Protein AF-A0A4S4LUA2-F1 (afdb_monomer_lite)

Radius of gyration: 32.24 Å; chains: 1; bounding box: 68×35×105 Å

Secondary structure (DSSP, 8-state):
---B----S-----S------TTS-S-SPPPSS---------TTHHHHHHHHHHTGGGBTTTB--EEEEEEEEETTEEEEEEEE----EE--S-GGGS-HHHHHHHHHHHHHHHHTT-B-S---GGGEEESSS-EEE---TT-B-------S---TTSBPPPHHHH--HHHHHHHHHTT-SBPSEEEETTEEEEGGGGG-HHHHHTTS-TTS-HHHHHHHHHHHHHHHHHHH-HHHHHHHHHHHHHH-S------------------------------------------

Foldseek 3Di:
DDFDADDDDDPDPDDDDDDDDPPDPPDDDDDPPDDDDDFDACPPPPQVVLLCVLCVVCDPPAAWHWPDKGWGDDPNHIGIGTDTDDQAAFQPDFLQPDDPVQLVQNLVSQVSSLCSQKHQVDDDSRQWHQRPNHTHGHDSVVMDRHHAPQQDDQAFAAELDDCVNGRGPRSSVSCVRNVRYQYQWFDAAPDIDGCVQLLDLVSQLVPHDPPDDSVRSSVRSVVRSLVSCCVSPVVCNVVSVVVVVVVPPPPPPPCPDDDDDDDDDDDDDDDDDDDDDDDDDDDDDDDDDDD

Structure (mmCIF, N/CA/C/O backbone):
data_AF-A0A4S4LUA2-F1
#
_entry.id   AF-A0A4S4LUA2-F1
#
loop_
_atom_site.group_PDB
_atom_site.id
_atom_site.type_symbol
_atom_site.label_atom_id
_atom_site.label_alt_id
_atom_site.label_comp_id
_atom_site.label_asym_id
_atom_site.label_entity_id
_atom_site.label_seq_id
_atom_site.pdbx_PDB_ins_code
_atom_site.Cartn_x
_atom_site.Cartn_y
_atom_site.Cartn_z
_atom_site.occupancy
_atom_site.B_iso_or_equiv
_atom_site.auth_seq_id
_atom_site.auth_comp_id
_atom_site.auth_asym_id
_atom_site.auth_atom_id
_atom_site.pdbx_PDB_model_num
ATOM 1 N N . MET A 1 1 ? -15.959 21.238 31.624 1.00 43.25 1 MET A N 1
ATOM 2 C CA . MET A 1 1 ? -17.414 21.391 31.853 1.00 43.25 1 MET A CA 1
ATOM 3 C C . MET A 1 1 ? -17.991 20.011 32.159 1.00 43.25 1 MET A C 1
ATOM 5 O O . MET A 1 1 ? -17.430 19.051 31.644 1.00 43.25 1 MET A O 1
ATOM 9 N N . PRO A 1 2 ? -19.000 19.862 33.034 1.00 42.66 2 PRO A N 1
ATOM 10 C CA . PRO A 1 2 ? -19.543 18.546 33.371 1.00 42.66 2 PRO A CA 1
ATOM 11 C C . PRO A 1 2 ? -20.406 17.997 32.224 1.00 42.66 2 PRO A C 1
ATOM 13 O O . PRO A 1 2 ? -21.330 18.665 31.771 1.00 42.66 2 PRO A O 1
ATOM 16 N N . LEU A 1 3 ? -20.107 16.779 31.766 1.00 39.41 3 LEU A N 1
ATOM 17 C CA . LEU A 1 3 ? -20.956 16.022 30.846 1.00 39.41 3 LEU A CA 1
ATOM 18 C C . LEU A 1 3 ? -22.224 15.580 31.584 1.00 39.41 3 LEU A C 1
ATOM 20 O O . LEU A 1 3 ? -22.145 14.911 32.616 1.00 39.41 3 LEU A O 1
ATOM 24 N N . THR A 1 4 ? -23.394 15.928 31.052 1.00 43.06 4 THR A N 1
ATOM 25 C CA . THR A 1 4 ? -24.674 15.448 31.588 1.00 43.06 4 THR A CA 1
ATOM 26 C C . THR A 1 4 ? -25.024 14.145 30.872 1.00 43.06 4 THR A C 1
ATOM 28 O O . THR A 1 4 ? -25.557 14.157 29.766 1.00 43.06 4 THR A O 1
ATOM 31 N N . VAL A 1 5 ? -24.667 13.004 31.467 1.00 43.06 5 VAL A N 1
ATOM 32 C CA . VAL A 1 5 ? -24.971 11.678 30.904 1.00 43.06 5 VAL A CA 1
ATOM 33 C C . VAL A 1 5 ? -26.420 11.321 31.245 1.00 43.06 5 VAL A C 1
ATOM 35 O O . VAL A 1 5 ? -26.737 11.009 32.392 1.00 43.06 5 VAL A O 1
ATOM 38 N N . SER A 1 6 ? -27.318 11.389 30.261 1.00 40.19 6 SER A N 1
ATOM 39 C CA . SER A 1 6 ? -28.690 10.890 30.406 1.00 40.19 6 SER A CA 1
ATOM 40 C C . SER A 1 6 ? -28.674 9.364 30.312 1.00 40.19 6 SER A C 1
ATOM 42 O O . SER A 1 6 ? -28.281 8.792 29.297 1.00 40.19 6 SER A O 1
ATOM 44 N N . SER A 1 7 ? -29.046 8.693 31.400 1.00 32.94 7 SER A N 1
ATOM 45 C CA . SER A 1 7 ? -28.948 7.243 31.558 1.00 32.94 7 SER A CA 1
ATOM 46 C C . SER A 1 7 ? -29.942 6.493 30.662 1.00 32.94 7 SER A C 1
ATOM 48 O O . SER A 1 7 ? -31.106 6.311 31.023 1.00 32.94 7 SER A O 1
ATOM 50 N N . LEU A 1 8 ? -29.472 5.980 29.527 1.00 34.47 8 LEU A N 1
ATOM 51 C CA . LEU A 1 8 ? -29.976 4.717 28.988 1.00 34.47 8 LEU A CA 1
ATOM 52 C C . LEU A 1 8 ? -29.211 3.592 29.697 1.00 34.47 8 LEU A C 1
ATOM 54 O O . LEU A 1 8 ? -27.993 3.670 29.826 1.00 34.47 8 LEU A O 1
ATOM 58 N N . LEU A 1 9 ? -29.932 2.594 30.219 1.00 31.08 9 LEU A N 1
ATOM 59 C CA . LEU A 1 9 ? -29.389 1.458 30.976 1.00 31.08 9 LEU A CA 1
ATOM 60 C C . LEU A 1 9 ? -28.285 0.736 30.185 1.00 31.08 9 LEU A C 1
ATOM 62 O O . LEU A 1 9 ? -28.575 -0.112 29.346 1.00 31.08 9 LEU A O 1
ATOM 66 N N . TYR A 1 10 ? -27.032 1.044 30.499 1.00 40.47 10 TYR A N 1
ATOM 67 C CA . TYR A 1 10 ? -25.866 0.248 30.140 1.00 40.47 10 TYR A CA 1
ATOM 68 C C . TYR A 1 10 ? -25.045 0.015 31.409 1.00 40.47 10 TYR A C 1
ATOM 70 O O . TYR A 1 10 ? -24.966 0.892 32.273 1.00 40.47 10 TYR A O 1
ATOM 78 N N . GLU A 1 11 ? -24.475 -1.185 31.542 1.00 31.45 11 GLU A N 1
ATOM 79 C CA . GLU A 1 11 ? -23.483 -1.481 32.576 1.00 31.45 11 GLU A CA 1
ATOM 80 C C . GLU A 1 11 ? -22.306 -0.523 32.395 1.00 31.45 11 GLU A C 1
ATOM 82 O O . GLU A 1 11 ? -21.537 -0.623 31.441 1.00 31.45 11 GLU A O 1
ATOM 87 N N . ILE A 1 12 ? -22.191 0.440 33.307 1.00 37.94 12 ILE A N 1
ATOM 88 C CA . ILE A 1 12 ? -21.009 1.285 33.426 1.00 37.94 12 ILE A CA 1
ATOM 89 C C . ILE A 1 12 ? -19.867 0.349 33.812 1.00 37.94 12 ILE A C 1
ATOM 91 O O . ILE A 1 12 ? -19.809 -0.113 34.951 1.00 37.94 12 ILE A O 1
ATOM 95 N N . VAL A 1 13 ? -18.973 0.053 32.871 1.00 35.91 13 VAL A N 1
ATOM 96 C CA . VAL A 1 13 ? -17.707 -0.609 33.187 1.00 35.91 13 VAL A CA 1
ATOM 97 C C . VAL A 1 13 ? -16.879 0.406 33.985 1.00 35.91 13 VAL A C 1
ATOM 99 O O . VAL A 1 13 ? -16.579 1.479 33.460 1.00 35.91 13 VAL A O 1
ATOM 102 N N . PRO A 1 14 ? -16.555 0.155 35.265 1.00 28.61 14 PRO A N 1
ATOM 103 C CA . PRO A 1 14 ? -15.847 1.133 36.077 1.00 28.61 14 PRO A CA 1
ATOM 104 C C . PRO A 1 14 ? -14.386 1.247 35.618 1.00 28.61 14 PRO A C 1
ATOM 106 O O . PRO A 1 14 ? -13.609 0.304 35.743 1.00 28.61 14 PRO A O 1
ATOM 109 N N . GLY A 1 15 ? -14.018 2.425 35.117 1.00 34.56 15 GLY A N 1
ATOM 110 C CA . GLY A 1 15 ? -12.659 2.826 34.755 1.00 34.56 15 GLY A CA 1
ATOM 111 C C . GLY A 1 15 ? -12.607 4.336 34.470 1.00 34.56 15 GLY A C 1
ATOM 112 O O . GLY A 1 15 ? -13.648 4.929 34.187 1.00 34.56 15 GLY A O 1
ATOM 113 N N . PRO A 1 16 ? -11.450 5.006 34.609 1.00 31.05 16 PRO A N 1
ATOM 114 C CA . PRO A 1 16 ? -11.311 6.404 34.209 1.00 31.05 16 PRO A CA 1
ATOM 115 C C . PRO A 1 16 ? -11.380 6.520 32.677 1.00 31.05 16 PRO A C 1
ATOM 117 O O . PRO A 1 16 ? -10.625 5.852 31.976 1.00 31.05 16 PRO A O 1
ATOM 120 N N . PHE A 1 17 ? -12.272 7.371 32.163 1.00 36.41 17 PHE A N 1
ATOM 121 C CA . PHE A 1 17 ? -12.396 7.676 30.732 1.00 36.41 17 PHE A CA 1
ATOM 122 C C . PHE A 1 17 ? -12.035 9.150 30.487 1.00 36.41 17 PHE A C 1
ATOM 124 O O . PHE A 1 17 ? -12.458 10.023 31.249 1.00 36.41 17 PHE A O 1
ATOM 131 N N . VAL A 1 18 ? -11.259 9.428 29.437 1.00 33.12 18 VAL A N 1
ATOM 132 C CA . VAL A 1 18 ? -10.828 10.774 29.014 1.00 33.12 18 VAL A CA 1
ATOM 133 C C . VAL A 1 18 ? -11.206 10.958 27.541 1.00 33.12 18 VAL A C 1
ATOM 135 O O . VAL A 1 18 ? -11.109 10.013 26.768 1.00 33.12 18 VAL A O 1
ATOM 138 N N . PHE A 1 19 ? -11.663 12.154 27.161 1.00 35.09 19 PHE A N 1
ATOM 139 C CA . PHE A 1 19 ? -12.179 12.479 25.822 1.00 35.09 19 PHE A CA 1
ATOM 140 C C . PHE A 1 19 ? -11.207 13.415 25.082 1.00 35.09 19 PHE A C 1
ATOM 142 O O . PHE A 1 19 ? -10.669 14.333 25.708 1.00 35.09 19 PHE A O 1
ATOM 149 N N . ARG A 1 20 ? -11.016 13.231 23.768 1.00 40.69 20 ARG A N 1
ATOM 150 C CA . ARG A 1 20 ? -10.230 14.130 22.899 1.00 40.69 20 ARG A CA 1
ATOM 151 C C . ARG A 1 20 ? -10.986 14.480 21.618 1.00 40.69 20 ARG A C 1
ATOM 153 O O . ARG A 1 20 ? -11.792 13.690 21.168 1.00 40.69 20 ARG A O 1
ATOM 160 N N . ASN A 1 21 ? -10.718 15.668 21.083 1.00 35.72 21 ASN A N 1
ATOM 161 C CA . ASN A 1 21 ? -11.349 16.252 19.897 1.00 35.72 21 ASN A CA 1
ATOM 162 C C . ASN A 1 21 ? -10.285 16.383 18.788 1.00 35.72 21 ASN A C 1
ATOM 164 O O . ASN A 1 21 ? -9.193 16.880 19.082 1.00 35.72 21 ASN A O 1
ATOM 168 N N . ASP A 1 22 ? -10.589 15.957 17.561 1.00 40.75 22 ASP A N 1
ATOM 169 C CA . ASP A 1 22 ? -9.607 15.682 16.490 1.00 40.75 22 ASP A CA 1
ATOM 170 C C . ASP A 1 22 ? -9.148 16.904 15.663 1.00 40.75 22 ASP A C 1
ATOM 172 O O . ASP A 1 22 ? -8.339 16.779 14.749 1.00 40.75 22 ASP A O 1
ATOM 176 N N . ASP A 1 23 ? -9.536 18.130 16.027 1.00 42.81 23 ASP A N 1
ATOM 177 C CA . ASP A 1 23 ? -9.104 19.345 15.305 1.00 42.81 23 ASP A CA 1
ATOM 178 C C . ASP A 1 23 ? -7.600 19.692 15.472 1.00 42.81 23 ASP A C 1
ATOM 180 O O . ASP A 1 23 ? -7.109 20.700 14.949 1.00 42.81 23 ASP A O 1
ATOM 184 N N . ALA A 1 24 ? -6.831 18.893 16.217 1.00 43.09 24 ALA A N 1
ATOM 185 C CA . ALA A 1 24 ? -5.420 19.147 16.488 1.00 43.09 24 ALA A CA 1
ATOM 186 C C . ALA A 1 24 ? -4.504 18.436 15.478 1.00 43.09 24 ALA A C 1
ATOM 188 O O . ALA A 1 24 ? -3.996 17.344 15.714 1.00 43.09 24 ALA A O 1
ATOM 189 N N . ILE A 1 25 ? -4.250 19.140 14.374 1.00 43.09 25 ILE A N 1
ATOM 190 C CA . ILE A 1 25 ? -3.203 18.897 13.371 1.00 43.09 25 ILE A CA 1
ATOM 191 C C . ILE A 1 25 ? -1.930 18.288 13.995 1.00 43.09 25 ILE A C 1
ATOM 193 O O . ILE A 1 25 ? -1.374 18.827 14.956 1.00 43.09 25 ILE A O 1
ATOM 197 N N . CYS A 1 26 ? -1.452 17.212 13.362 1.00 48.12 26 CYS A N 1
ATOM 198 C CA . CYS A 1 26 ? -0.349 16.294 13.679 1.00 48.12 26 CYS A CA 1
ATOM 199 C C . CYS A 1 26 ? 1.063 16.902 13.895 1.00 48.12 26 CYS A C 1
ATOM 201 O O . CYS A 1 26 ? 2.052 16.332 13.442 1.00 48.12 26 CYS A O 1
ATOM 203 N N . ALA A 1 27 ? 1.212 18.057 14.550 1.00 45.91 27 ALA A N 1
ATOM 204 C CA . ALA A 1 27 ? 2.492 18.771 14.637 1.00 45.91 27 ALA A CA 1
ATOM 205 C C . ALA A 1 27 ? 3.118 18.856 16.040 1.00 45.91 27 ALA A C 1
ATOM 207 O O . ALA A 1 27 ? 4.269 19.274 16.145 1.00 45.91 27 ALA A O 1
ATOM 208 N N . ASN A 1 28 ? 2.426 18.469 17.115 1.00 42.38 28 ASN A N 1
ATOM 209 C CA . ASN A 1 28 ? 2.973 18.587 18.471 1.00 42.38 28 ASN A CA 1
ATOM 210 C C . ASN A 1 28 ? 2.906 17.244 19.205 1.00 42.38 28 ASN A C 1
ATOM 212 O O . ASN A 1 28 ? 1.824 16.756 19.518 1.00 42.38 28 ASN A O 1
ATOM 216 N N . GLY A 1 29 ? 4.079 16.652 19.452 1.00 45.44 29 GLY A N 1
ATOM 217 C CA . GLY A 1 29 ? 4.220 15.356 20.120 1.00 45.44 29 GLY A CA 1
ATOM 218 C C . GLY A 1 29 ? 3.633 15.343 21.544 1.00 45.44 29 GLY A C 1
ATOM 219 O O . GLY A 1 29 ? 3.717 16.367 22.230 1.00 45.44 29 GLY A O 1
ATOM 220 N N . PRO A 1 30 ? 3.057 14.213 22.007 1.00 43.28 30 PRO A N 1
ATOM 221 C CA . PRO A 1 30 ? 2.327 14.177 23.268 1.00 43.28 30 PRO A CA 1
ATOM 222 C C . PRO A 1 30 ? 3.136 13.664 24.473 1.00 43.28 30 PRO A C 1
ATOM 224 O O . PRO A 1 30 ? 4.077 12.873 24.356 1.00 43.28 30 PRO A O 1
ATOM 227 N N . ASP A 1 31 ? 2.684 14.137 25.637 1.00 39.66 31 ASP A N 1
ATOM 228 C CA . ASP A 1 31 ? 2.894 13.632 27.003 1.00 39.66 31 ASP A CA 1
ATOM 229 C C . ASP A 1 31 ? 2.390 12.166 27.111 1.00 39.66 31 ASP A C 1
ATOM 231 O O . ASP A 1 31 ? 1.392 11.837 26.468 1.00 39.66 31 ASP A O 1
ATOM 235 N N . PRO A 1 32 ? 3.026 11.256 27.877 1.00 42.00 32 PRO A N 1
ATOM 236 C CA . PRO A 1 32 ? 2.793 9.811 27.783 1.00 42.00 32 PRO A CA 1
ATOM 237 C C . PRO A 1 32 ? 1.555 9.274 28.530 1.00 42.00 32 PRO A C 1
ATOM 239 O O . PRO A 1 32 ? 1.420 8.056 28.660 1.00 42.00 32 PRO A O 1
ATOM 242 N N . ASP A 1 33 ? 0.634 10.124 28.984 1.00 36.25 33 ASP A N 1
ATOM 243 C CA . ASP A 1 33 ? -0.531 9.683 29.756 1.00 36.25 33 ASP A CA 1
ATOM 244 C C . ASP A 1 33 ? -1.819 9.666 28.910 1.00 36.25 33 ASP A C 1
ATOM 246 O O . ASP A 1 33 ? -2.463 10.690 28.705 1.00 36.25 33 ASP A O 1
ATOM 250 N N . PHE A 1 34 ? -2.187 8.449 28.481 1.00 44.69 34 PHE A N 1
ATOM 251 C CA . PHE A 1 34 ? -3.509 7.979 28.026 1.00 44.69 34 PHE A CA 1
ATOM 252 C C . PHE A 1 34 ? -4.244 8.817 26.959 1.00 44.69 34 PHE A C 1
ATOM 254 O O . PHE A 1 34 ? -4.883 9.829 27.243 1.00 44.69 34 PHE A O 1
ATOM 261 N N . GLU A 1 35 ? -4.272 8.296 25.730 1.00 42.75 35 GLU A N 1
ATOM 262 C CA . GLU A 1 35 ? -4.953 8.903 24.584 1.00 42.75 35 GLU A CA 1
ATOM 263 C C . GLU A 1 35 ? -6.126 8.024 24.121 1.00 42.75 35 GLU A C 1
ATOM 265 O O . GLU A 1 35 ? -5.972 6.822 23.907 1.00 42.75 35 GLU A O 1
ATOM 270 N N . VAL A 1 36 ? -7.308 8.629 23.982 1.00 45.62 36 VAL A N 1
ATOM 271 C CA . VAL A 1 36 ? -8.439 8.061 23.236 1.00 45.62 36 VAL A CA 1
ATOM 272 C C . VAL A 1 36 ? -8.424 8.715 21.863 1.00 45.62 36 VAL A C 1
ATOM 274 O O . VAL A 1 36 ? -8.433 9.941 21.768 1.00 45.62 36 VAL A O 1
ATOM 277 N N . SER A 1 37 ? -8.354 7.888 20.831 1.00 39.31 37 SER A N 1
ATOM 278 C CA . SER A 1 37 ? -8.468 8.264 19.427 1.00 39.31 37 SER A CA 1
ATOM 279 C C . SER A 1 37 ? -9.936 8.203 19.000 1.00 39.31 37 SER A C 1
ATOM 281 O O . SER A 1 37 ? -10.587 7.197 19.295 1.00 39.31 37 SER A O 1
ATOM 283 N N . ASP A 1 38 ? -10.384 9.226 18.269 1.00 43.22 38 ASP A N 1
ATOM 284 C CA . ASP A 1 38 ? -11.580 9.243 17.415 1.00 43.22 38 ASP A CA 1
ATOM 285 C C . ASP A 1 38 ? -12.918 9.615 18.100 1.00 43.22 38 ASP A C 1
ATOM 287 O O . ASP A 1 38 ? -13.513 8.854 18.877 1.00 43.22 38 ASP A O 1
ATOM 291 N N . LEU A 1 39 ? -13.400 10.833 17.815 1.00 43.62 39 LEU A N 1
ATOM 292 C CA . LEU A 1 39 ? -14.675 11.382 18.290 1.00 43.62 39 LEU A CA 1
ATOM 293 C C . LEU A 1 39 ? -15.622 11.633 17.105 1.00 43.62 39 LEU A C 1
ATOM 295 O O . LEU A 1 39 ? -16.003 12.760 16.800 1.00 43.62 39 LEU A O 1
ATOM 299 N N . THR A 1 40 ? -16.041 10.558 16.438 1.00 50.72 40 THR A N 1
ATOM 300 C CA . THR A 1 40 ? -16.947 10.645 15.288 1.00 50.72 40 THR A CA 1
ATOM 301 C C . THR A 1 40 ? -18.369 11.064 15.702 1.00 50.72 40 THR A C 1
ATOM 303 O O . THR A 1 40 ? -19.071 10.361 16.443 1.00 50.72 40 THR A O 1
ATOM 306 N N . LEU A 1 41 ? -18.867 12.186 15.164 1.00 48.66 41 LEU A N 1
ATOM 307 C CA . LEU A 1 41 ? -20.281 12.577 15.246 1.00 48.66 41 LEU A CA 1
ATOM 308 C C . LEU A 1 41 ? -21.142 11.543 14.498 1.00 48.66 41 LEU A C 1
ATOM 310 O O . LEU A 1 41 ? -21.366 11.643 13.293 1.00 48.66 41 LEU A O 1
ATOM 314 N N . LEU A 1 42 ? -21.645 10.541 15.227 1.00 51.00 42 LEU A N 1
ATOM 315 C CA . LEU A 1 42 ? -22.484 9.442 14.729 1.00 51.00 42 LEU A CA 1
ATOM 316 C C . LEU A 1 42 ? -23.859 9.922 14.214 1.00 51.00 42 LEU A C 1
ATOM 318 O O . LEU A 1 42 ? -24.908 9.554 14.742 1.00 51.00 42 LEU A O 1
ATOM 322 N N . HIS A 1 43 ? -23.892 10.661 13.105 1.00 49.34 43 HIS A N 1
ATOM 323 C CA . HIS A 1 43 ? -25.116 10.906 12.336 1.00 49.34 43 HIS A CA 1
ATOM 324 C C . HIS A 1 43 ? -25.637 9.629 11.632 1.00 49.34 43 HIS A C 1
ATOM 326 O O . HIS A 1 43 ? -26.703 9.651 11.021 1.00 49.34 43 HIS A O 1
ATOM 332 N N . GLN A 1 44 ? -24.934 8.489 11.735 1.00 53.81 44 GLN A N 1
ATOM 333 C CA . GLN A 1 44 ? -25.285 7.222 11.074 1.00 53.81 44 GLN A CA 1
ATOM 334 C C . GLN A 1 44 ? -25.093 5.988 11.979 1.00 53.81 44 GLN A C 1
ATOM 336 O O . GLN A 1 44 ? -24.460 5.006 11.593 1.00 53.81 44 GLN A O 1
ATOM 341 N N . GLY A 1 45 ? -25.670 5.989 13.187 1.00 63.19 45 GLY A N 1
ATOM 342 C CA . GLY A 1 45 ? -25.533 4.876 14.146 1.00 63.19 45 GLY A CA 1
ATOM 343 C C . GLY A 1 45 ? -25.936 3.476 13.635 1.00 63.19 45 GLY A C 1
ATOM 344 O O . GLY A 1 45 ? -25.572 2.473 14.249 1.00 63.19 45 GLY A O 1
ATOM 345 N N . THR A 1 46 ? -26.666 3.368 12.520 1.00 73.25 46 THR A N 1
ATOM 346 C CA . THR A 1 46 ? -26.971 2.090 11.851 1.00 73.25 46 THR A CA 1
ATOM 347 C C . THR A 1 46 ? -25.813 1.563 11.002 1.00 73.25 46 THR A C 1
ATOM 349 O O . THR A 1 46 ? -25.552 0.362 11.044 1.00 73.25 46 THR A O 1
ATOM 352 N N . ARG A 1 47 ? -25.095 2.437 10.280 1.00 79.19 47 ARG A N 1
ATOM 353 C CA . ARG A 1 47 ? -23.959 2.060 9.420 1.00 79.19 47 ARG A CA 1
ATOM 354 C C . ARG A 1 47 ? -22.817 1.498 10.257 1.00 79.19 47 ARG A C 1
ATOM 356 O O . ARG A 1 47 ? -22.354 0.392 9.998 1.00 79.19 47 ARG A O 1
ATOM 363 N N . TRP A 1 48 ? -22.455 2.203 11.330 1.00 82.12 48 TRP A N 1
ATOM 364 C CA . TRP A 1 48 ? -21.388 1.771 12.234 1.00 82.12 48 TRP A CA 1
ATOM 365 C C . TRP A 1 48 ? -21.647 0.385 12.835 1.00 82.12 48 TRP A C 1
ATOM 367 O O . TRP A 1 48 ? -20.789 -0.493 12.794 1.00 82.12 48 TRP A O 1
ATOM 377 N N . LYS A 1 49 ? -22.869 0.140 13.327 1.00 84.88 49 LYS A N 1
ATOM 378 C CA . LYS A 1 49 ? -23.253 -1.168 13.886 1.00 84.88 49 LYS A CA 1
ATOM 379 C C . LYS A 1 49 ? -23.083 -2.309 12.887 1.00 84.88 49 LYS A C 1
ATOM 381 O O . LYS A 1 49 ? -22.703 -3.408 13.288 1.00 84.88 49 LYS A O 1
ATOM 386 N N . SER A 1 50 ? -23.372 -2.055 11.614 1.00 89.12 50 SER A N 1
ATOM 387 C CA . SER A 1 50 ? -23.221 -3.049 10.555 1.00 89.12 50 SER A CA 1
ATOM 388 C C . SER A 1 50 ? -21.745 -3.362 10.282 1.00 89.12 50 SER A C 1
ATOM 390 O O . SER A 1 50 ? -21.348 -4.529 10.317 1.00 89.12 50 SER A O 1
ATOM 392 N N . ILE A 1 51 ? -20.911 -2.327 10.134 1.00 91.31 51 ILE A N 1
ATOM 393 C CA . ILE A 1 51 ? -19.461 -2.456 9.911 1.00 91.31 51 ILE A CA 1
ATOM 394 C C . ILE A 1 51 ? -18.790 -3.185 11.081 1.00 91.31 51 ILE A C 1
ATOM 396 O O . ILE A 1 51 ? -18.139 -4.209 10.880 1.00 91.31 51 ILE A O 1
ATOM 400 N N . VAL A 1 52 ? -19.027 -2.744 12.321 1.00 90.12 52 VAL A N 1
ATOM 401 C CA . VAL A 1 52 ? -18.492 -3.404 13.527 1.00 90.12 52 VAL A CA 1
ATOM 402 C C . VAL A 1 52 ? -18.936 -4.859 13.618 1.00 90.12 52 VAL A C 1
ATOM 404 O O . VAL A 1 52 ? -18.159 -5.722 14.028 1.00 90.12 52 VAL A O 1
ATOM 407 N N . GLY A 1 53 ? -20.183 -5.146 13.236 1.00 93.62 53 GLY A N 1
ATOM 408 C CA . GLY A 1 53 ? -20.707 -6.505 13.188 1.00 93.62 53 GLY A CA 1
ATOM 409 C C . GLY A 1 53 ? -19.906 -7.401 12.242 1.00 93.62 53 GLY A C 1
ATOM 410 O O . GLY A 1 53 ? -19.510 -8.499 12.639 1.00 93.62 53 GLY A O 1
ATOM 411 N N . LYS A 1 54 ? -19.621 -6.919 11.027 1.00 96.75 54 LYS A N 1
ATOM 412 C CA . LYS A 1 54 ? -18.820 -7.633 10.018 1.00 96.75 54 LYS A CA 1
ATOM 413 C C . LYS A 1 54 ? -17.370 -7.833 10.463 1.00 96.75 54 LYS A C 1
ATOM 415 O O . LYS A 1 54 ? -16.828 -8.929 10.325 1.00 96.75 54 LYS A O 1
ATOM 420 N N . LEU A 1 55 ? -16.776 -6.814 11.079 1.00 96.94 55 LEU A N 1
ATOM 421 C CA . LEU A 1 55 ? -15.371 -6.815 11.496 1.00 96.94 55 LEU A CA 1
ATOM 422 C C . LEU A 1 55 ? -15.130 -7.383 12.903 1.00 96.94 55 LEU A C 1
ATOM 424 O O . LEU A 1 55 ? -14.006 -7.367 13.400 1.00 96.94 55 LEU A O 1
ATOM 428 N N . LYS A 1 56 ? -16.158 -7.927 13.568 1.00 96.62 56 LYS A N 1
ATOM 429 C CA . LYS A 1 56 ? -16.066 -8.417 14.954 1.00 96.62 56 LYS A CA 1
ATOM 430 C C . LYS A 1 56 ? -14.916 -9.404 15.186 1.00 96.62 56 LYS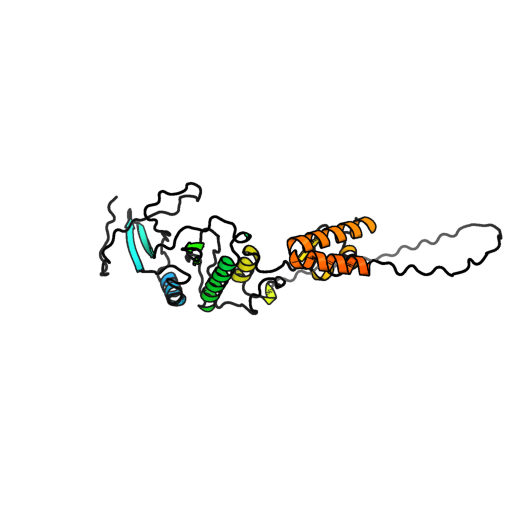 A C 1
ATOM 432 O O . LYS A 1 56 ? -14.322 -9.404 16.258 1.00 96.62 56 LYS A O 1
ATOM 437 N N . HIS A 1 57 ? -14.613 -10.248 14.204 1.00 97.75 57 HIS A N 1
ATOM 438 C CA . HIS A 1 57 ? -13.557 -11.257 14.306 1.00 97.75 57 HIS A CA 1
ATOM 439 C C . HIS A 1 57 ? -12.133 -10.688 14.169 1.00 97.75 57 HIS A C 1
ATOM 441 O O . HIS A 1 57 ? -11.183 -11.404 14.465 1.00 97.75 57 HIS A O 1
ATOM 447 N N . LEU A 1 58 ? -11.985 -9.425 13.752 1.00 97.94 58 LEU A N 1
ATOM 448 C CA . LEU A 1 58 ? -10.697 -8.729 13.643 1.00 97.94 58 LEU A CA 1
ATOM 449 C C . LEU A 1 58 ? -10.364 -7.889 14.883 1.00 97.94 58 LEU A C 1
ATOM 451 O O . LEU A 1 58 ? -9.229 -7.427 15.026 1.00 97.94 58 LEU A O 1
ATOM 455 N N . GLN A 1 59 ? -11.333 -7.695 15.783 1.00 97.19 59 GLN A N 1
ATOM 456 C CA . GLN A 1 59 ? -11.154 -6.911 17.001 1.00 97.19 59 GLN A CA 1
ATOM 457 C C . GLN A 1 59 ? -10.095 -7.519 17.924 1.00 97.19 59 GLN A C 1
ATOM 459 O O . GLN A 1 59 ? -10.193 -8.677 18.326 1.00 97.19 59 GLN A O 1
ATOM 464 N N . GLY A 1 60 ? -9.109 -6.704 18.296 1.00 94.88 60 GLY A N 1
ATOM 465 C CA . GLY A 1 60 ? -7.949 -7.104 19.093 1.00 94.88 60 GLY A CA 1
ATOM 466 C C . GLY A 1 60 ? -6.871 -7.860 18.308 1.00 94.88 60 GLY A C 1
ATOM 467 O O . GLY A 1 60 ? -5.905 -8.312 18.916 1.00 94.88 60 GLY A O 1
ATOM 468 N N . VAL A 1 61 ? -7.032 -8.011 16.988 1.00 96.50 61 VAL A N 1
ATOM 469 C CA . VAL A 1 61 ? -6.052 -8.661 16.103 1.00 96.50 61 VAL A CA 1
ATOM 470 C C . VAL A 1 61 ? -5.475 -7.652 15.118 1.00 96.50 61 VAL A C 1
ATOM 472 O O . VAL A 1 61 ? -4.273 -7.428 15.127 1.00 96.50 61 VAL A O 1
ATOM 475 N N . GLY A 1 62 ? -6.334 -7.041 14.299 1.00 96.81 62 GLY A N 1
ATOM 476 C CA . GLY A 1 62 ? -5.940 -6.054 13.285 1.00 96.81 62 GLY A CA 1
ATOM 477 C C . GLY A 1 62 ? -6.704 -4.736 13.366 1.00 96.81 62 GLY A C 1
ATOM 478 O O . GLY A 1 62 ? -6.353 -3.787 12.677 1.00 96.81 62 GLY A O 1
ATOM 479 N N . ILE A 1 63 ? -7.733 -4.669 14.214 1.00 97.50 63 ILE A N 1
ATOM 480 C CA . ILE A 1 63 ? -8.471 -3.445 14.549 1.00 97.50 63 ILE A CA 1
ATOM 481 C C . ILE A 1 63 ? -8.676 -3.387 16.073 1.00 97.50 63 ILE A C 1
ATOM 483 O O . ILE A 1 63 ? -8.652 -4.441 16.724 1.00 97.50 63 ILE A O 1
ATOM 487 N N . PRO A 1 64 ? -8.925 -2.215 16.679 1.00 96.50 64 PRO A N 1
ATOM 488 C CA . PRO A 1 64 ? -9.165 -2.120 18.115 1.00 96.50 64 PRO A CA 1
ATOM 489 C C . PRO A 1 64 ? -10.405 -2.897 18.567 1.00 96.50 64 PRO A C 1
ATOM 491 O O . PRO A 1 64 ? -11.401 -3.017 17.850 1.00 96.50 64 PRO A O 1
ATOM 494 N N . THR A 1 65 ? -10.383 -3.404 19.801 1.00 95.50 65 THR A N 1
ATOM 495 C CA . THR A 1 65 ? -11.606 -3.909 20.442 1.00 95.50 65 THR A CA 1
ATOM 496 C C . THR A 1 65 ? -12.551 -2.751 20.731 1.00 95.50 65 THR A C 1
ATOM 498 O O . THR A 1 65 ? -12.156 -1.781 21.372 1.00 95.50 65 THR A O 1
ATOM 501 N N . CYS A 1 66 ? -13.800 -2.873 20.287 1.00 92.88 66 CYS A N 1
ATOM 502 C CA . CYS A 1 66 ? -14.859 -1.918 20.576 1.00 92.88 66 CYS A CA 1
ATOM 503 C C . CYS A 1 66 ? -15.594 -2.337 21.850 1.00 92.88 66 CYS A C 1
ATOM 505 O O . CYS A 1 66 ? -16.237 -3.388 21.895 1.00 92.88 66 CYS A O 1
ATOM 507 N N . HIS A 1 67 ? -15.507 -1.502 22.883 1.00 90.38 67 HIS A N 1
ATOM 508 C CA . HIS A 1 67 ? -16.152 -1.726 24.182 1.00 90.38 67 HIS A CA 1
ATOM 509 C C . HIS A 1 67 ? -17.587 -1.198 24.224 1.00 90.38 67 HIS A C 1
ATOM 511 O O . HIS A 1 67 ? -18.355 -1.546 25.118 1.00 90.38 67 HIS A O 1
ATOM 517 N N . GLY A 1 68 ? -17.968 -0.377 23.247 1.00 87.31 68 GLY A N 1
ATOM 518 C CA . GLY A 1 68 ? -19.301 0.193 23.125 1.00 87.31 68 GLY A CA 1
ATOM 519 C C . GLY A 1 68 ? -19.257 1.627 22.622 1.00 87.31 68 GLY A C 1
ATOM 520 O O . GLY A 1 68 ? -18.223 2.124 22.184 1.00 87.31 68 GLY A O 1
ATOM 521 N N . TYR A 1 69 ? -20.404 2.293 22.689 1.00 84.81 69 TYR A N 1
ATOM 522 C CA . TYR A 1 69 ? -20.526 3.708 22.377 1.00 84.81 69 TYR A CA 1
ATOM 523 C C . TYR A 1 69 ? -21.365 4.402 23.450 1.00 84.81 69 TYR A C 1
ATOM 525 O O . TYR A 1 69 ? -22.313 3.827 23.990 1.00 84.81 69 TYR A O 1
ATOM 533 N N . LEU A 1 70 ? -21.011 5.643 23.755 1.00 85.69 70 LEU A N 1
ATOM 534 C CA . LEU A 1 70 ? -21.731 6.527 24.656 1.00 85.69 70 LEU A CA 1
ATOM 535 C C . LEU A 1 70 ? -22.468 7.568 23.816 1.00 85.69 70 LEU A C 1
ATOM 537 O O . LEU A 1 70 ? -21.937 8.065 22.829 1.00 85.69 70 LEU A O 1
ATOM 541 N N . LEU A 1 71 ? -23.696 7.893 24.206 1.00 84.38 71 LEU A N 1
ATOM 542 C CA . LEU A 1 71 ? -24.452 9.003 23.632 1.00 84.38 71 LEU A CA 1
ATOM 543 C C . LEU A 1 71 ? -24.710 10.018 24.738 1.00 84.38 71 LEU A C 1
ATOM 545 O O . LEU A 1 71 ? -25.124 9.652 25.839 1.00 84.38 71 LEU A O 1
ATOM 549 N N . GLY A 1 72 ? -24.478 11.287 24.442 1.00 85.81 72 GLY A N 1
ATOM 550 C CA . GLY A 1 72 ? -24.709 12.388 25.362 1.00 85.81 72 GLY A CA 1
ATOM 551 C C . GLY A 1 72 ? -25.105 13.652 24.620 1.00 85.81 72 GLY A C 1
ATOM 552 O O . GLY A 1 72 ? -25.250 13.659 23.399 1.00 85.81 72 GLY A O 1
ATOM 553 N N . THR A 1 73 ? -25.288 14.726 25.377 1.00 86.94 73 THR A N 1
ATOM 554 C CA . THR A 1 73 ? -25.503 16.062 24.821 1.00 86.94 73 THR A CA 1
ATOM 555 C C . THR A 1 73 ? -24.483 17.030 25.400 1.00 86.94 73 THR A C 1
ATOM 557 O O . THR A 1 73 ? -24.305 17.062 26.621 1.00 86.94 73 THR A O 1
ATOM 560 N N . VAL A 1 74 ? -23.847 17.823 24.543 1.00 85.50 74 VAL A N 1
ATOM 561 C CA . VAL A 1 74 ? -22.933 18.913 24.910 1.00 85.50 74 VAL A CA 1
ATOM 562 C C . VAL A 1 74 ? -23.487 20.178 24.275 1.00 85.50 74 VAL A C 1
ATOM 564 O O . VAL A 1 74 ? -23.716 20.190 23.076 1.00 85.50 74 VAL A O 1
ATOM 567 N N . ASP A 1 75 ? -23.775 21.201 25.083 1.00 91.25 75 ASP A N 1
ATOM 568 C CA . ASP A 1 75 ? -24.344 22.473 24.610 1.00 91.25 75 ASP A CA 1
ATOM 569 C C . ASP A 1 75 ? -25.576 22.301 23.693 1.00 91.25 75 ASP A C 1
ATOM 571 O O . ASP A 1 75 ? -25.709 22.954 22.667 1.00 91.25 75 ASP A O 1
ATOM 575 N N . GLU A 1 76 ? -26.488 21.401 24.090 1.00 89.88 76 GLU A N 1
ATOM 576 C CA . GLU A 1 76 ? -27.716 21.022 23.356 1.00 89.88 76 GLU A CA 1
ATOM 577 C C . GLU A 1 76 ? -27.497 20.218 22.058 1.00 89.88 76 GLU A C 1
ATOM 579 O O . GLU A 1 76 ? -28.467 19.742 21.465 1.00 89.88 76 GLU A O 1
ATOM 584 N N . GLU A 1 77 ? -26.252 19.960 21.661 1.00 83.00 77 GLU A N 1
ATOM 585 C CA . GLU A 1 77 ? -25.916 19.114 20.516 1.00 83.00 77 GLU A CA 1
ATOM 586 C C . GLU A 1 77 ? -25.708 17.656 20.942 1.00 83.00 77 GLU A C 1
ATOM 588 O O . GLU A 1 77 ? -25.108 17.367 21.978 1.00 83.00 77 GLU A O 1
ATOM 593 N N . MET A 1 78 ? -26.221 16.707 20.151 1.00 80.88 78 MET A N 1
ATOM 594 C CA . MET A 1 78 ? -26.027 15.278 20.407 1.00 80.88 78 MET A CA 1
ATOM 595 C C . MET A 1 78 ? -24.604 14.868 20.026 1.00 80.88 78 MET A C 1
ATOM 597 O O . MET A 1 78 ? -24.204 15.007 18.874 1.00 80.88 78 MET A O 1
ATOM 601 N N . VAL A 1 79 ? -23.879 14.290 20.980 1.00 83.94 79 VAL A N 1
ATOM 602 C CA . VAL A 1 79 ? -22.519 13.779 20.790 1.00 83.94 79 VAL A CA 1
ATOM 603 C C . VAL A 1 79 ? -22.521 12.268 20.991 1.00 83.94 79 VAL A C 1
ATOM 605 O O . VAL A 1 79 ? -23.085 11.756 21.963 1.00 83.94 79 VAL A O 1
ATOM 608 N N . GLY A 1 80 ? -21.892 11.554 20.062 1.00 80.06 80 GLY A N 1
ATOM 609 C CA . GLY A 1 80 ? -21.565 10.141 20.201 1.00 80.06 80 GLY A CA 1
ATOM 610 C C . GLY A 1 80 ? -20.080 9.977 20.489 1.00 80.06 80 GLY A C 1
ATOM 611 O O . GLY A 1 80 ? -19.269 10.703 19.932 1.00 80.06 80 GLY A O 1
ATOM 612 N N . VAL A 1 81 ? -19.729 9.043 21.366 1.00 84.75 81 VAL A N 1
ATOM 613 C CA . VAL A 1 81 ? -18.335 8.695 21.656 1.00 84.75 81 VAL A CA 1
ATOM 614 C C . VAL A 1 81 ? -18.174 7.197 21.515 1.00 84.75 81 VAL A C 1
ATOM 616 O O . VAL A 1 81 ? -18.910 6.431 22.137 1.00 84.75 81 VAL A O 1
ATOM 619 N N . LEU A 1 82 ? -17.213 6.775 20.707 1.00 84.00 82 LEU A N 1
ATOM 620 C CA . LEU A 1 82 ? -16.833 5.381 20.565 1.00 84.00 82 LEU A CA 1
ATOM 621 C C . LEU A 1 82 ? -15.752 5.040 21.597 1.00 84.00 82 LEU A C 1
ATOM 623 O O . LEU A 1 82 ? -14.822 5.810 21.804 1.00 84.00 82 LEU A O 1
ATOM 627 N N . VAL A 1 83 ? -15.874 3.897 22.274 1.00 88.44 83 VAL A N 1
ATOM 628 C CA . VAL A 1 83 ? -14.881 3.463 23.267 1.00 88.44 83 VAL A CA 1
ATOM 629 C C . VAL A 1 83 ? -14.104 2.280 22.706 1.00 88.44 83 VAL A C 1
ATOM 631 O O . VAL A 1 83 ? -14.642 1.177 22.584 1.00 88.44 83 VAL A O 1
ATOM 634 N N . LEU A 1 84 ? -12.835 2.512 22.376 1.00 91.12 84 LEU A N 1
ATOM 635 C CA . LEU A 1 84 ? -11.924 1.525 21.795 1.00 91.12 84 LEU A CA 1
ATOM 636 C C . LEU A 1 84 ? -10.776 1.183 22.756 1.00 91.12 84 LEU A C 1
ATOM 638 O O . LEU A 1 84 ? -10.432 1.965 23.641 1.00 91.12 84 LEU A O 1
ATOM 642 N N . SER A 1 85 ? -10.174 0.004 22.591 1.00 93.81 85 SER A N 1
ATOM 643 C CA . SER A 1 85 ? -8.887 -0.308 23.226 1.00 93.81 85 SER A CA 1
ATOM 644 C C . SER A 1 85 ? -7.784 0.610 22.701 1.00 93.81 85 SER A C 1
ATOM 646 O O . SER A 1 85 ? -7.705 0.853 21.501 1.00 93.81 85 SER A O 1
ATOM 648 N N . TYR A 1 86 ? -6.886 1.045 23.585 1.00 94.06 86 TYR A N 1
ATOM 649 C CA . TYR A 1 86 ? -5.655 1.715 23.173 1.00 94.06 86 TYR A CA 1
ATOM 650 C C . TYR A 1 86 ? -4.736 0.730 22.436 1.00 94.06 86 TYR A C 1
ATOM 652 O O . TYR A 1 86 ? -4.440 -0.348 22.959 1.00 94.06 86 TYR A O 1
ATOM 660 N N . CYS A 1 87 ? -4.286 1.107 21.240 1.00 94.94 87 CYS A N 1
ATOM 661 C CA . CYS A 1 87 ? -3.505 0.253 20.343 1.00 94.94 87 CYS A CA 1
ATOM 662 C C . CYS A 1 87 ? -2.209 0.928 19.864 1.00 94.94 87 CYS A C 1
ATOM 664 O O . CYS A 1 87 ? -1.733 0.649 18.772 1.00 94.94 87 CYS A O 1
ATOM 666 N N . GLY A 1 88 ? -1.614 1.789 20.692 1.00 95.25 88 GLY A N 1
ATOM 667 C CA . GLY A 1 88 ? -0.321 2.408 20.399 1.00 95.25 88 GLY A CA 1
ATOM 668 C C . GLY A 1 88 ? -0.445 3.769 19.725 1.00 95.25 88 GLY A C 1
ATOM 669 O O . GLY A 1 88 ? -1.402 4.502 19.968 1.00 95.25 88 GLY A O 1
ATOM 670 N N . LYS A 1 89 ? 0.572 4.131 18.941 1.00 95.69 89 LYS A N 1
ATOM 671 C CA . LYS A 1 89 ? 0.680 5.444 18.290 1.00 95.69 89 LYS A CA 1
ATOM 672 C C . LYS A 1 89 ? 0.526 5.312 16.778 1.00 95.69 89 LYS A C 1
ATOM 674 O O . LYS A 1 89 ? 0.906 4.267 16.251 1.00 95.69 89 LYS A O 1
ATOM 679 N N . PRO A 1 90 ? 0.035 6.352 16.086 1.00 96.44 90 PRO A N 1
ATOM 680 C CA . PRO A 1 90 ? 0.032 6.380 14.631 1.00 96.44 90 PRO A CA 1
ATOM 681 C C . PRO A 1 90 ? 1.422 6.140 14.051 1.00 96.44 90 PRO A C 1
ATOM 683 O O . PRO A 1 90 ? 2.433 6.543 14.632 1.00 96.44 90 PRO A O 1
ATOM 686 N N . VAL A 1 91 ? 1.467 5.494 12.894 1.00 95.81 91 VAL A N 1
ATOM 687 C CA . VAL A 1 91 ? 2.700 5.295 12.144 1.00 95.81 91 VAL A CA 1
ATOM 688 C C . VAL A 1 91 ? 3.232 6.662 11.689 1.00 95.81 91 VAL A C 1
ATOM 690 O O . VAL A 1 91 ? 2.584 7.392 10.947 1.00 95.81 91 VAL A O 1
ATOM 693 N N . GLU A 1 92 ? 4.444 7.016 12.125 1.00 95.19 92 GLU A N 1
ATOM 694 C CA . GLU A 1 92 ? 5.085 8.306 11.800 1.00 95.19 92 GLU A CA 1
ATOM 695 C C . GLU A 1 92 ? 5.878 8.277 10.476 1.00 95.19 92 GLU A C 1
ATOM 697 O O . GLU A 1 92 ? 6.414 9.292 10.024 1.00 95.19 92 GLU A O 1
ATOM 702 N N . HIS A 1 93 ? 6.006 7.102 9.859 1.00 95.12 93 HIS A N 1
ATOM 703 C CA . HIS A 1 93 ? 6.820 6.870 8.669 1.00 95.12 93 HIS A CA 1
ATOM 704 C C . HIS A 1 93 ? 5.953 6.605 7.443 1.00 95.12 93 HIS A C 1
ATOM 706 O O . HIS A 1 93 ? 4.950 5.909 7.537 1.00 95.12 93 HIS A O 1
ATOM 712 N N . PHE A 1 94 ? 6.390 7.065 6.269 1.00 97.06 94 PHE A N 1
ATOM 713 C CA . PHE A 1 94 ? 5.710 6.739 5.015 1.00 97.06 94 PHE A CA 1
ATOM 714 C C . PHE A 1 94 ? 5.593 5.227 4.832 1.00 97.06 94 PHE A C 1
ATOM 716 O O . PHE A 1 94 ? 6.577 4.506 5.050 1.00 97.06 94 PHE A O 1
ATOM 723 N N . PHE A 1 95 ? 4.455 4.759 4.318 1.00 98.00 95 PHE A N 1
ATOM 724 C CA . PHE A 1 95 ? 4.219 3.336 4.055 1.00 98.00 95 PHE A CA 1
ATOM 725 C C . PHE A 1 95 ? 5.351 2.657 3.279 1.00 98.00 95 PHE A C 1
ATOM 727 O O . PHE A 1 95 ? 5.774 1.554 3.625 1.00 98.00 95 PHE A O 1
ATOM 734 N N . SER A 1 96 ? 5.935 3.342 2.295 1.00 95.75 96 SER A N 1
ATOM 735 C CA . SER A 1 96 ? 7.055 2.823 1.500 1.00 95.75 96 SER A CA 1
ATOM 736 C C . SER A 1 96 ? 8.312 2.485 2.318 1.00 95.75 96 SER A C 1
ATOM 738 O O . SER A 1 96 ? 9.102 1.642 1.884 1.00 95.75 96 SER A O 1
ATOM 740 N N . THR A 1 97 ? 8.480 3.082 3.501 1.00 96.31 97 THR A N 1
ATOM 741 C CA . THR A 1 97 ? 9.665 2.951 4.369 1.00 96.31 97 THR A CA 1
ATOM 742 C C . THR A 1 97 ? 9.486 1.995 5.547 1.00 96.31 97 THR A C 1
ATOM 744 O O . THR A 1 97 ? 10.447 1.755 6.275 1.00 96.31 97 THR A O 1
ATOM 747 N N . LEU A 1 98 ? 8.288 1.431 5.723 1.00 97.00 98 LEU A N 1
ATOM 748 C CA . LEU A 1 98 ? 8.004 0.488 6.803 1.00 97.00 98 LEU A CA 1
ATOM 749 C C . LEU A 1 98 ? 8.780 -0.824 6.668 1.00 97.00 98 LEU A C 1
ATOM 751 O O . LEU A 1 98 ? 9.198 -1.217 5.573 1.00 97.00 98 LEU A O 1
ATOM 755 N N . ASP A 1 99 ? 8.930 -1.510 7.800 1.00 97.19 99 ASP A N 1
ATOM 756 C CA . ASP A 1 99 ? 9.525 -2.841 7.849 1.00 97.19 99 ASP A CA 1
ATOM 757 C C . ASP A 1 99 ? 8.734 -3.831 6.964 1.00 97.19 99 ASP A C 1
ATOM 759 O O . ASP A 1 99 ? 7.499 -3.792 6.961 1.00 97.19 99 ASP A O 1
ATOM 763 N N . PRO A 1 100 ? 9.404 -4.713 6.197 1.00 96.00 100 PRO A N 1
ATOM 764 C CA . PRO A 1 100 ? 8.723 -5.678 5.339 1.00 96.00 100 PRO A CA 1
ATOM 765 C C . PRO A 1 100 ? 7.706 -6.572 6.061 1.00 96.00 100 PRO A C 1
ATOM 767 O O . PRO A 1 100 ? 6.648 -6.837 5.494 1.00 96.00 100 PRO A O 1
ATOM 770 N N . GLU A 1 101 ? 7.981 -7.013 7.293 1.00 97.62 101 GLU A N 1
ATOM 771 C CA . GLU A 1 101 ? 7.044 -7.848 8.056 1.00 97.62 101 GLU A CA 1
ATOM 772 C C . GLU A 1 101 ? 5.799 -7.043 8.448 1.00 97.62 101 GLU A C 1
ATOM 774 O O . GLU A 1 101 ? 4.678 -7.514 8.270 1.00 97.62 101 GLU A O 1
ATOM 779 N N . PHE A 1 102 ? 5.982 -5.788 8.871 1.00 97.94 102 PHE A N 1
ATOM 780 C CA . PHE A 1 102 ? 4.873 -4.881 9.182 1.00 97.94 102 PHE A CA 1
ATOM 781 C C . PHE A 1 102 ? 3.993 -4.613 7.950 1.00 97.94 102 PHE A C 1
ATOM 783 O O . PHE A 1 102 ? 2.767 -4.606 8.049 1.00 97.94 102 PHE A O 1
ATOM 790 N N . LYS A 1 103 ? 4.602 -4.430 6.768 1.00 98.12 103 LYS A N 1
ATOM 791 C CA . LYS A 1 103 ? 3.869 -4.272 5.499 1.00 98.12 103 LYS A CA 1
ATOM 792 C C . LYS A 1 103 ? 3.037 -5.508 5.166 1.00 98.12 103 LYS A C 1
ATOM 794 O O . LYS A 1 103 ? 1.882 -5.359 4.774 1.00 98.12 103 LYS A O 1
ATOM 799 N N . SER A 1 104 ? 3.615 -6.701 5.315 1.00 97.94 104 SER A N 1
ATOM 800 C CA . SER A 1 104 ? 2.906 -7.964 5.079 1.00 97.94 104 SER A CA 1
ATOM 801 C C . SER A 1 104 ? 1.704 -8.096 6.014 1.00 97.94 104 SER A C 1
ATOM 803 O O . SER A 1 104 ? 0.597 -8.352 5.548 1.00 97.94 104 SER A O 1
ATOM 805 N N . ASP A 1 105 ? 1.897 -7.841 7.311 1.00 98.25 105 ASP A N 1
ATOM 806 C CA . ASP A 1 105 ? 0.815 -7.891 8.299 1.00 98.25 105 ASP A CA 1
ATOM 807 C C . ASP A 1 105 ? -0.297 -6.878 7.972 1.00 98.25 105 ASP A C 1
ATOM 809 O O . ASP A 1 105 ? -1.482 -7.194 8.073 1.00 98.25 105 ASP A O 1
ATOM 813 N N . LEU A 1 106 ? 0.062 -5.666 7.532 1.00 98.50 106 LEU A N 1
ATOM 814 C CA . LEU A 1 106 ? -0.908 -4.635 7.162 1.00 98.50 106 LEU A CA 1
ATOM 815 C C . LEU A 1 106 ? -1.759 -5.063 5.957 1.00 98.50 106 LEU A C 1
ATOM 817 O O . LEU A 1 106 ? -2.978 -4.887 5.965 1.00 98.50 106 LEU A O 1
ATOM 821 N N . ILE A 1 107 ? -1.141 -5.669 4.940 1.00 98.50 107 ILE A N 1
ATOM 822 C CA . ILE A 1 107 ? -1.855 -6.220 3.778 1.00 98.50 107 ILE A CA 1
ATOM 823 C C . ILE A 1 107 ? -2.824 -7.316 4.214 1.00 98.50 107 ILE A C 1
ATOM 825 O O . ILE A 1 107 ? -3.966 -7.328 3.756 1.00 98.50 107 ILE A O 1
ATOM 829 N N . ASP A 1 108 ? -2.393 -8.214 5.100 1.00 98.44 108 ASP A N 1
ATOM 830 C CA . ASP A 1 108 ? -3.231 -9.303 5.602 1.00 98.44 108 ASP A CA 1
ATOM 831 C C . ASP A 1 108 ? -4.449 -8.774 6.376 1.00 98.44 108 ASP A C 1
ATOM 833 O O . ASP A 1 108 ? -5.562 -9.278 6.194 1.00 98.44 108 ASP A O 1
ATOM 837 N N . ILE A 1 109 ? -4.279 -7.713 7.175 1.00 98.56 109 ILE A N 1
ATOM 838 C CA . ILE A 1 109 ? -5.388 -7.040 7.867 1.00 98.56 109 ILE A CA 1
ATOM 839 C C . ILE A 1 109 ? -6.377 -6.449 6.860 1.00 98.56 109 ILE A C 1
ATOM 841 O O . ILE A 1 109 ? -7.575 -6.721 6.956 1.00 98.56 109 ILE A O 1
ATOM 845 N N . PHE A 1 110 ? -5.904 -5.688 5.868 1.00 98.56 110 PHE A N 1
ATOM 846 C CA . PHE A 1 110 ? -6.786 -5.099 4.857 1.00 98.56 110 PHE A CA 1
ATOM 847 C C . PHE A 1 110 ? -7.479 -6.161 3.998 1.00 98.56 110 PHE A C 1
ATOM 849 O O . PHE A 1 110 ? -8.673 -6.045 3.726 1.00 98.56 110 PHE A O 1
ATOM 856 N N . LEU A 1 111 ? -6.792 -7.245 3.627 1.00 98.44 111 LEU A N 1
ATOM 857 C CA . LEU A 1 111 ? -7.422 -8.391 2.968 1.00 98.44 111 LEU A CA 1
ATOM 858 C C . LEU A 1 111 ? -8.559 -8.967 3.817 1.00 98.44 111 LEU A C 1
ATOM 860 O O . LEU A 1 111 ? -9.635 -9.244 3.287 1.00 98.44 111 LEU A O 1
ATOM 864 N N . ALA A 1 112 ? -8.354 -9.115 5.126 1.00 98.44 112 ALA A N 1
ATOM 865 C CA . ALA A 1 112 ? -9.382 -9.619 6.027 1.00 98.44 112 ALA A CA 1
ATOM 866 C C . ALA A 1 112 ? -10.573 -8.650 6.164 1.00 98.44 112 ALA A C 1
ATOM 868 O O . ALA A 1 112 ? -11.725 -9.095 6.153 1.00 98.44 112 ALA A O 1
ATOM 869 N N . ILE A 1 113 ? -10.324 -7.336 6.213 1.00 98.31 113 ILE A N 1
ATOM 870 C CA . ILE A 1 113 ? -11.370 -6.297 6.177 1.00 98.31 113 ILE A CA 1
ATOM 871 C C . ILE A 1 113 ? -12.203 -6.437 4.892 1.00 98.31 113 ILE A C 1
ATOM 873 O O . ILE A 1 113 ? -13.423 -6.602 4.955 1.00 98.31 113 ILE A O 1
ATOM 877 N N . HIS A 1 114 ? -11.547 -6.509 3.733 1.00 98.38 114 HIS A N 1
ATOM 878 C CA . HIS A 1 114 ? -12.209 -6.672 2.438 1.00 98.38 114 HIS A CA 1
ATOM 879 C C . HIS A 1 114 ? -12.987 -7.984 2.302 1.00 98.38 114 HIS A C 1
ATOM 881 O O . HIS A 1 114 ? -14.108 -7.990 1.790 1.00 98.38 114 HIS A O 1
ATOM 887 N N . PHE A 1 115 ? -12.445 -9.103 2.789 1.00 97.75 115 PHE A N 1
ATOM 888 C CA . PHE A 1 115 ? -13.155 -10.387 2.802 1.00 97.75 115 PHE A CA 1
ATOM 889 C C . PHE A 1 115 ? -14.339 -10.413 3.773 1.00 97.75 115 PHE A C 1
ATOM 891 O O . PHE A 1 115 ? -15.221 -11.261 3.636 1.00 97.75 115 PHE A O 1
ATOM 898 N N . SER A 1 116 ? -14.414 -9.452 4.693 1.00 97.88 116 SER A N 1
ATOM 899 C CA . SER A 1 116 ? -15.585 -9.221 5.543 1.00 97.88 116 SER A CA 1
ATOM 900 C C . SER A 1 116 ? -16.687 -8.416 4.844 1.00 97.88 116 SER A C 1
ATOM 902 O O . SER A 1 116 ? -17.741 -8.176 5.437 1.00 97.88 116 SER A O 1
ATOM 904 N N . GLY A 1 117 ? -16.473 -7.995 3.591 1.00 97.75 117 GLY A N 1
ATOM 905 C CA . GLY A 1 117 ? -17.416 -7.177 2.831 1.00 97.75 117 GLY A CA 1
ATOM 906 C C . GLY A 1 117 ? -17.452 -5.724 3.305 1.00 97.75 117 GLY A C 1
ATOM 907 O O . GLY A 1 117 ? -18.544 -5.152 3.431 1.00 97.75 117 GLY A O 1
ATOM 908 N N . VAL A 1 118 ? -16.280 -5.184 3.655 1.00 98.06 118 VAL A N 1
ATOM 909 C CA . VAL A 1 118 ? -16.055 -3.796 4.070 1.00 98.06 118 VAL A CA 1
ATOM 910 C C . VAL A 1 118 ? -14.859 -3.239 3.297 1.00 98.06 118 VAL A C 1
ATOM 912 O O . VAL A 1 118 ? -13.853 -3.928 3.165 1.00 98.06 118 VAL A O 1
ATOM 915 N N . SER A 1 119 ? -14.957 -2.000 2.833 1.00 98.00 119 SER A N 1
ATOM 916 C CA . SER A 1 119 ? -13.818 -1.212 2.345 1.00 98.00 119 SER A CA 1
ATOM 917 C C . SER A 1 119 ? -13.598 -0.032 3.275 1.00 98.00 119 SER A C 1
ATOM 919 O O . SER A 1 119 ? -14.573 0.537 3.768 1.00 98.00 119 SER A O 1
ATOM 921 N N . HIS A 1 120 ? -12.340 0.302 3.543 1.00 97.81 120 HIS A N 1
ATOM 922 C CA . HIS A 1 120 ? -11.965 1.301 4.542 1.00 97.81 120 HIS A CA 1
ATOM 923 C C . HIS A 1 120 ? -12.241 2.730 4.058 1.00 97.81 120 HIS A C 1
ATOM 925 O O . HIS A 1 120 ? -12.811 3.540 4.781 1.00 97.81 120 HIS A O 1
ATOM 931 N N . ASN A 1 121 ? -11.903 2.983 2.796 1.00 97.44 121 ASN A N 1
ATOM 932 C CA . ASN A 1 121 ? -11.970 4.213 2.010 1.00 97.44 121 ASN A CA 1
ATOM 933 C C . ASN A 1 121 ? -11.065 5.372 2.438 1.00 97.44 121 ASN A C 1
ATOM 935 O O . ASN A 1 121 ? -10.907 6.289 1.635 1.00 97.44 121 ASN A O 1
ATOM 939 N N . ASP A 1 122 ? -10.425 5.305 3.606 1.00 97.00 122 ASP A N 1
ATOM 940 C CA . ASP A 1 122 ? -9.446 6.313 4.037 1.00 97.00 122 ASP A CA 1
ATOM 941 C C . ASP A 1 122 ? -8.129 5.704 4.547 1.00 97.00 122 ASP A C 1
ATOM 943 O O . ASP A 1 122 ? -7.798 5.720 5.733 1.00 97.00 122 ASP A O 1
ATOM 947 N N . ILE A 1 123 ? -7.393 5.044 3.649 1.00 97.62 123 ILE A N 1
ATOM 948 C CA . ILE A 1 123 ? -6.092 4.461 3.994 1.00 97.62 123 ILE A CA 1
ATOM 949 C C . ILE A 1 123 ? -5.034 5.570 4.054 1.00 97.62 123 ILE A C 1
ATOM 951 O O . ILE A 1 123 ? -4.592 6.066 3.017 1.00 97.62 123 ILE A O 1
ATOM 955 N N . ALA A 1 124 ? -4.567 5.872 5.262 1.00 96.62 124 ALA A N 1
ATOM 956 C CA . ALA A 1 124 ? -3.483 6.813 5.526 1.00 96.62 124 ALA A CA 1
ATOM 957 C C . ALA A 1 124 ? -2.594 6.329 6.684 1.00 96.62 124 ALA A C 1
ATOM 959 O O . ALA A 1 124 ? -3.043 5.564 7.538 1.00 96.62 124 ALA A O 1
ATOM 960 N N . GLU A 1 125 ? -1.337 6.784 6.746 1.00 97.12 125 GLU A N 1
ATOM 961 C CA . GLU A 1 125 ? -0.405 6.439 7.831 1.00 97.12 125 GLU A CA 1
ATOM 962 C C . GLU A 1 125 ? -0.958 6.792 9.221 1.00 97.12 125 GLU A C 1
ATOM 964 O O . GLU A 1 125 ? -0.752 6.044 10.176 1.00 97.12 125 GLU A O 1
ATOM 969 N N . CYS A 1 126 ? -1.706 7.895 9.335 1.00 96.19 126 CYS A N 1
ATOM 970 C CA . CYS A 1 126 ? -2.330 8.311 10.592 1.00 96.19 126 CYS A CA 1
ATOM 971 C C . CYS A 1 126 ? -3.431 7.354 11.077 1.00 96.19 126 CYS A C 1
ATOM 973 O O . CYS A 1 126 ? -3.681 7.291 12.280 1.00 96.19 126 CYS A O 1
ATOM 975 N N . ASN A 1 127 ? -4.012 6.570 10.165 1.00 97.38 127 ASN A N 1
ATOM 976 C CA . ASN A 1 127 ? -5.093 5.620 10.438 1.00 97.38 127 ASN A CA 1
ATOM 977 C C . ASN A 1 127 ? -4.560 4.192 10.657 1.00 97.38 127 ASN A C 1
ATOM 979 O O . ASN A 1 127 ? -5.317 3.222 10.743 1.00 97.38 127 ASN A O 1
ATOM 983 N N . VAL A 1 128 ? -3.236 4.048 10.776 1.00 97.94 128 VAL A N 1
ATOM 984 C CA . VAL A 1 128 ? -2.558 2.805 11.143 1.00 97.94 128 VAL A CA 1
ATOM 985 C C . VAL A 1 128 ? -1.733 3.058 12.396 1.00 97.94 128 VAL A C 1
ATOM 987 O O . VAL A 1 128 ? -0.827 3.886 12.405 1.00 97.94 128 VAL A O 1
ATOM 990 N N . LEU A 1 129 ? -2.029 2.326 13.463 1.00 97.44 129 LEU A N 1
ATOM 991 C CA . LEU A 1 129 ? -1.287 2.370 14.716 1.00 97.44 129 LEU A CA 1
ATOM 992 C C . LEU A 1 129 ? -0.208 1.279 14.748 1.00 97.44 129 LEU A C 1
ATOM 994 O O . LEU A 1 129 ? -0.419 0.170 14.253 1.00 97.44 129 LEU A O 1
ATOM 998 N N . ASP A 1 130 ? 0.928 1.577 15.373 1.00 97.62 130 ASP A N 1
ATOM 999 C CA . ASP A 1 130 ? 1.946 0.594 15.746 1.00 97.62 130 ASP A CA 1
ATOM 1000 C C . ASP A 1 130 ? 1.705 0.103 17.184 1.00 97.62 130 ASP A C 1
ATOM 1002 O O . ASP A 1 130 ? 1.942 0.816 18.168 1.00 97.62 130 ASP A O 1
ATOM 1006 N N . TRP A 1 131 ? 1.257 -1.150 17.300 1.00 96.75 131 TRP A N 1
ATOM 1007 C CA . TRP A 1 131 ? 1.093 -1.860 18.562 1.00 96.75 131 TRP A CA 1
ATOM 1008 C C . TRP A 1 131 ? 2.169 -2.934 18.743 1.00 96.75 131 TRP A C 1
ATOM 1010 O O . TRP A 1 131 ? 1.962 -4.111 18.447 1.00 96.75 131 TRP A O 1
ATOM 1020 N N . ASN A 1 132 ? 3.319 -2.546 19.299 1.00 96.12 132 ASN A N 1
ATOM 1021 C CA . ASN A 1 132 ? 4.456 -3.444 19.554 1.00 96.12 132 ASN A CA 1
ATOM 1022 C C . ASN A 1 132 ? 5.006 -4.113 18.277 1.00 96.12 132 ASN A C 1
ATOM 1024 O O . ASN A 1 132 ? 5.279 -5.315 18.265 1.00 96.12 132 ASN A O 1
ATOM 1028 N N . GLY A 1 133 ? 5.162 -3.340 17.204 1.00 96.88 133 GLY A N 1
ATOM 1029 C CA . GLY A 1 133 ? 5.622 -3.809 15.899 1.00 96.88 133 GLY A CA 1
ATOM 1030 C C . GLY A 1 133 ? 4.535 -4.499 15.077 1.00 96.88 133 GLY A C 1
ATOM 1031 O O . GLY A 1 133 ? 4.862 -5.185 14.111 1.00 96.88 133 GLY A O 1
ATOM 1032 N N . LYS A 1 134 ? 3.258 -4.363 15.460 1.00 98.19 134 LYS A N 1
ATOM 1033 C CA . LYS A 1 134 ? 2.110 -4.914 14.730 1.00 98.19 134 LYS A CA 1
ATOM 1034 C C . LYS A 1 134 ? 1.152 -3.803 14.296 1.00 98.19 134 LYS A C 1
ATOM 1036 O O . LYS A 1 134 ? 0.808 -2.966 15.132 1.00 98.19 134 LYS A O 1
ATOM 1041 N N . PRO A 1 135 ? 0.699 -3.801 13.031 1.00 98.50 135 PRO A N 1
ATOM 1042 C CA . PRO A 1 135 ? -0.269 -2.821 12.562 1.00 98.50 135 PRO A CA 1
ATOM 1043 C C . PRO A 1 135 ? -1.643 -3.029 13.201 1.00 98.50 135 PRO A C 1
ATOM 1045 O O . PRO A 1 135 ? -2.123 -4.157 13.311 1.00 98.50 135 PRO A O 1
ATOM 1048 N N . VAL A 1 136 ? -2.304 -1.930 13.559 1.00 98.38 136 VAL A N 1
ATOM 1049 C CA . VAL A 1 136 ? -3.722 -1.897 13.938 1.00 98.38 136 VAL A CA 1
ATOM 1050 C C . VAL A 1 136 ? -4.410 -0.773 13.167 1.00 98.38 136 VAL A C 1
ATOM 1052 O O . VAL A 1 136 ? -4.016 0.381 13.284 1.00 98.38 136 VAL A O 1
ATOM 1055 N N . VAL A 1 137 ? -5.434 -1.100 12.382 1.00 98.25 137 VAL A N 1
ATOM 1056 C CA . VAL A 1 137 ? -6.172 -0.140 11.545 1.00 98.25 137 VAL A CA 1
ATOM 1057 C C . VAL A 1 137 ? -7.301 0.503 12.352 1.00 98.25 137 VAL A C 1
ATOM 1059 O O . VAL A 1 137 ? -8.036 -0.199 13.056 1.00 98.25 137 VAL A O 1
ATOM 1062 N N . ILE A 1 138 ? -7.433 1.823 12.254 1.00 96.19 138 ILE A N 1
ATOM 1063 C CA . ILE A 1 138 ? -8.452 2.647 12.922 1.00 96.19 138 ILE A CA 1
ATOM 1064 C C . ILE A 1 138 ? -9.163 3.550 11.910 1.00 96.19 138 ILE A C 1
ATOM 1066 O O . ILE A 1 138 ? -8.797 3.535 10.747 1.00 96.19 138 ILE A O 1
ATOM 1070 N N . ASP A 1 139 ? -10.130 4.342 12.378 1.00 94.12 139 ASP A N 1
ATOM 1071 C CA . ASP A 1 139 ? -10.822 5.366 11.585 1.00 94.12 139 ASP A CA 1
ATOM 1072 C C . ASP A 1 139 ? -11.671 4.815 10.422 1.00 94.12 139 ASP A C 1
ATOM 1074 O O . ASP A 1 139 ? -11.412 4.975 9.232 1.00 94.12 139 ASP A O 1
ATOM 1078 N N . PHE A 1 140 ? -12.740 4.114 10.798 1.00 93.69 140 PHE A N 1
ATOM 1079 C CA . PHE A 1 140 ? -13.670 3.472 9.865 1.00 93.69 140 PHE A CA 1
ATOM 1080 C C . PHE A 1 140 ? -14.869 4.375 9.507 1.00 93.69 140 PHE A C 1
ATOM 1082 O O . PHE A 1 140 ? -15.932 3.871 9.120 1.00 93.69 140 PHE A O 1
ATOM 1089 N N . GLU A 1 141 ? -14.763 5.696 9.674 1.00 90.06 141 GLU A N 1
ATOM 1090 C CA . GLU A 1 141 ? -15.892 6.609 9.455 1.00 90.06 141 GLU A CA 1
ATOM 1091 C C . GLU A 1 141 ? -16.345 6.648 7.985 1.00 90.06 141 GLU A C 1
ATOM 1093 O O . GLU A 1 141 ? -17.549 6.624 7.682 1.00 90.06 141 GLU A O 1
ATOM 1098 N N . ASP A 1 142 ? -15.380 6.569 7.068 1.00 92.44 142 ASP A N 1
ATOM 1099 C CA . ASP A 1 142 ? -15.605 6.547 5.624 1.00 92.44 142 ASP A CA 1
ATOM 1100 C C . ASP A 1 142 ? -15.852 5.141 5.064 1.00 92.44 142 ASP A C 1
ATOM 1102 O O . ASP A 1 142 ? -16.209 4.967 3.891 1.00 92.44 142 ASP A O 1
ATOM 1106 N N . SER A 1 143 ? -15.793 4.114 5.910 1.00 95.00 143 SER A N 1
ATOM 1107 C CA . SER A 1 143 ? -15.873 2.726 5.468 1.00 95.00 143 SER A CA 1
ATOM 1108 C C . SER A 1 143 ? -17.240 2.345 4.911 1.00 95.00 143 SER A C 1
ATOM 1110 O O . SER A 1 143 ? -18.290 2.645 5.489 1.00 95.00 143 SER A O 1
ATOM 1112 N N . THR A 1 144 ? -17.266 1.663 3.772 1.00 95.56 144 THR A N 1
ATOM 1113 C CA . THR A 1 144 ? -18.498 1.229 3.096 1.00 95.56 144 THR A CA 1
ATOM 1114 C C . THR A 1 144 ? -18.638 -0.281 3.129 1.00 95.56 144 THR A C 1
ATOM 1116 O O . THR A 1 144 ? -17.667 -1.027 3.206 1.00 95.56 144 THR A O 1
ATOM 1119 N N . GLU A 1 145 ? -19.879 -0.754 3.060 1.00 95.94 145 GLU A N 1
ATOM 1120 C CA . GLU A 1 145 ? -20.147 -2.166 2.825 1.00 95.94 145 GLU A CA 1
ATOM 1121 C C . GLU A 1 145 ? -20.097 -2.461 1.328 1.00 95.94 145 GLU A C 1
ATOM 1123 O O . GLU A 1 145 ? -20.989 -2.051 0.584 1.00 95.94 145 GLU A O 1
ATOM 1128 N N . GLU A 1 146 ? -19.085 -3.200 0.890 1.00 95.69 146 GLU A N 1
ATOM 1129 C CA . GLU A 1 146 ? -18.972 -3.657 -0.491 1.00 95.69 146 GLU A CA 1
ATOM 1130 C C . GLU A 1 146 ? -18.253 -5.003 -0.578 1.00 95.69 146 GLU A C 1
ATOM 1132 O O . GLU A 1 146 ? -17.387 -5.328 0.233 1.00 95.69 146 GLU A O 1
ATOM 1137 N N . GLU A 1 147 ? -18.640 -5.816 -1.561 1.00 96.50 147 GLU A N 1
ATOM 1138 C CA . GLU A 1 147 ? -17.919 -7.044 -1.877 1.00 96.50 147 GLU A CA 1
ATOM 1139 C C . GLU A 1 147 ? -16.635 -6.690 -2.628 1.00 96.50 147 GLU A C 1
ATOM 1141 O O . GLU A 1 147 ? -16.663 -6.022 -3.664 1.00 96.50 147 GLU A O 1
ATOM 1146 N N . CYS A 1 148 ? -15.497 -7.146 -2.111 1.00 97.56 148 CYS A N 1
ATOM 1147 C CA . CYS A 1 148 ? -14.212 -6.878 -2.733 1.00 97.56 148 CYS A CA 1
ATOM 1148 C C . CYS A 1 148 ? -14.104 -7.575 -4.099 1.00 97.56 148 CYS A C 1
ATOM 1150 O O . CYS A 1 148 ? -14.205 -8.797 -4.198 1.00 97.56 148 CYS A O 1
ATOM 1152 N N . GLY A 1 149 ? -13.827 -6.801 -5.150 1.00 96.12 149 GLY A N 1
ATOM 1153 C CA . GLY A 1 149 ? -13.644 -7.306 -6.513 1.00 96.12 149 GLY A CA 1
ATOM 1154 C C . GLY A 1 149 ? -12.299 -7.992 -6.776 1.00 96.12 149 GLY A C 1
ATOM 1155 O O . GLY A 1 149 ? -11.987 -8.258 -7.930 1.00 96.12 149 GLY A O 1
ATOM 1156 N N . LEU A 1 150 ? -11.481 -8.267 -5.752 1.00 97.31 150 LEU A N 1
ATOM 1157 C CA . LEU A 1 150 ? -10.128 -8.814 -5.907 1.00 97.31 150 LEU A CA 1
ATOM 1158 C C . LEU A 1 150 ? -10.111 -10.091 -6.771 1.00 97.31 150 LEU A C 1
ATOM 1160 O O . LEU A 1 150 ? -10.580 -11.151 -6.361 1.00 97.31 150 LEU A O 1
ATOM 1164 N N . LYS A 1 151 ? -9.509 -10.010 -7.964 1.00 96.81 151 LYS A N 1
ATOM 1165 C CA . LYS A 1 151 ? -9.458 -11.127 -8.933 1.00 96.81 151 LYS A CA 1
ATOM 1166 C C . LYS A 1 151 ? -8.220 -12.008 -8.826 1.00 96.81 151 LYS A C 1
ATOM 1168 O O . LYS A 1 151 ? -8.193 -13.106 -9.385 1.00 96.81 151 LYS A O 1
ATOM 1173 N N . MET A 1 152 ? -7.164 -11.525 -8.176 1.00 96.56 152 MET A N 1
ATOM 1174 C CA . MET A 1 152 ? -5.870 -12.203 -8.147 1.00 96.56 152 MET A CA 1
ATOM 1175 C C . MET A 1 152 ? -5.144 -11.998 -6.814 1.00 96.56 152 MET A C 1
ATOM 1177 O O . MET A 1 152 ? -5.314 -10.956 -6.189 1.00 96.56 152 MET A O 1
ATOM 1181 N N . PRO A 1 153 ? -4.308 -12.960 -6.380 1.00 97.19 153 PRO A N 1
ATOM 1182 C CA . PRO A 1 153 ? -3.564 -12.826 -5.134 1.00 97.19 153 PRO A CA 1
ATOM 1183 C C . PRO A 1 153 ? -2.479 -11.750 -5.236 1.00 97.19 153 PRO A C 1
ATOM 1185 O O . PRO A 1 153 ? -1.812 -11.617 -6.269 1.00 97.19 153 PRO A O 1
ATOM 1188 N N . ILE A 1 154 ? -2.255 -11.044 -4.130 1.00 97.75 154 ILE A N 1
ATOM 1189 C CA . ILE A 1 154 ? -1.126 -10.130 -3.960 1.00 97.75 154 ILE A CA 1
ATOM 1190 C C . ILE A 1 154 ? 0.146 -10.977 -3.817 1.00 97.75 154 ILE A C 1
ATOM 1192 O O . ILE A 1 154 ? 0.213 -11.891 -3.000 1.00 97.75 154 ILE A O 1
ATOM 1196 N N . LYS A 1 155 ? 1.145 -10.720 -4.666 1.00 96.25 155 LYS A N 1
ATOM 1197 C CA . LYS A 1 155 ? 2.450 -11.394 -4.631 1.00 96.25 155 LYS A CA 1
ATOM 1198 C C . LYS A 1 155 ? 3.557 -10.358 -4.531 1.00 96.25 155 LYS A C 1
ATOM 1200 O O . LYS A 1 155 ? 3.753 -9.592 -5.475 1.00 96.25 155 LYS A O 1
ATOM 1205 N N . GLU A 1 156 ? 4.285 -10.367 -3.424 1.00 94.12 156 GLU A N 1
ATOM 1206 C CA . GLU A 1 156 ? 5.429 -9.480 -3.211 1.00 94.12 156 GLU A CA 1
ATOM 1207 C C . GLU A 1 156 ? 6.481 -9.622 -4.316 1.00 94.12 156 GLU A C 1
ATOM 1209 O O . GLU A 1 156 ? 6.774 -10.720 -4.801 1.00 94.12 156 GLU A O 1
ATOM 1214 N N . GLY A 1 157 ? 7.028 -8.490 -4.758 1.00 91.50 157 GLY A N 1
ATOM 1215 C CA . GLY A 1 157 ? 8.040 -8.424 -5.812 1.00 91.50 157 GLY A CA 1
ATOM 1216 C C . GLY A 1 157 ? 7.543 -8.805 -7.215 1.00 91.50 157 GLY A C 1
ATOM 1217 O O . GLY A 1 157 ? 8.319 -8.757 -8.174 1.00 91.50 157 GLY A O 1
ATOM 1218 N N . ALA A 1 158 ? 6.268 -9.165 -7.390 1.00 94.25 158 ALA A N 1
ATOM 1219 C CA . ALA A 1 158 ? 5.678 -9.302 -8.719 1.00 94.25 158 ALA A CA 1
ATOM 1220 C C . ALA A 1 158 ? 5.534 -7.928 -9.394 1.00 94.25 158 ALA A C 1
ATOM 1222 O O . ALA A 1 158 ? 5.591 -6.887 -8.743 1.00 94.25 158 ALA A O 1
ATOM 1223 N N . LEU A 1 159 ? 5.338 -7.913 -10.715 1.00 93.81 159 LEU A N 1
ATOM 1224 C CA . LEU A 1 159 ? 4.988 -6.679 -11.419 1.00 93.81 159 LEU A CA 1
ATOM 1225 C C . LEU A 1 159 ? 3.584 -6.228 -11.014 1.00 93.81 159 LEU A C 1
ATOM 1227 O O . LEU A 1 159 ? 2.666 -7.048 -11.002 1.00 93.81 159 LEU A O 1
ATOM 1231 N N . SER A 1 160 ? 3.418 -4.928 -10.766 1.00 95.62 160 SER A N 1
ATOM 1232 C CA . SER A 1 160 ? 2.122 -4.347 -10.423 1.00 95.62 160 SER A CA 1
ATOM 1233 C C . SER A 1 160 ? 1.099 -4.643 -11.530 1.00 95.62 160 SER A C 1
ATOM 1235 O O . SER A 1 160 ? 1.341 -4.286 -12.696 1.00 95.62 160 SER A O 1
ATOM 1237 N N . PRO A 1 161 ? -0.022 -5.315 -11.207 1.00 96.12 161 PRO A N 1
ATOM 1238 C CA . PRO A 1 161 ? -1.065 -5.606 -12.177 1.00 96.12 161 PRO A CA 1
ATOM 1239 C C . PRO A 1 161 ? -1.752 -4.318 -12.641 1.00 96.12 161 PRO A C 1
ATOM 1241 O O . PRO A 1 161 ? -1.769 -3.302 -11.941 1.00 96.12 161 PRO A O 1
ATOM 1244 N N . GLY A 1 162 ? -2.351 -4.358 -13.833 1.00 92.94 162 GLY A N 1
ATOM 1245 C CA . GLY A 1 162 ? -3.228 -3.279 -14.277 1.00 92.94 162 GLY A CA 1
ATOM 1246 C C . GLY A 1 162 ? -4.462 -3.185 -13.377 1.00 92.94 162 GLY A C 1
ATOM 1247 O O . GLY A 1 162 ? -4.963 -4.201 -12.898 1.00 92.94 162 GLY A O 1
ATOM 1248 N N . ARG A 1 163 ? -4.996 -1.972 -13.178 1.00 93.12 163 ARG A N 1
ATOM 1249 C CA . ARG A 1 163 ? -6.166 -1.744 -12.305 1.00 93.12 163 ARG A CA 1
ATOM 1250 C C . ARG A 1 163 ? -7.371 -2.628 -12.662 1.00 93.12 163 ARG A C 1
ATOM 1252 O O . ARG A 1 163 ? -8.036 -3.123 -11.764 1.00 93.12 163 ARG A O 1
ATOM 1259 N N . ALA A 1 164 ? -7.621 -2.857 -13.954 1.00 93.81 164 ALA A N 1
ATOM 1260 C CA . ALA A 1 164 ? -8.728 -3.698 -14.429 1.00 93.81 164 ALA A CA 1
ATOM 1261 C C . ALA A 1 164 ? -8.520 -5.204 -14.174 1.00 93.81 164 ALA A C 1
ATOM 1263 O O . ALA A 1 164 ? -9.494 -5.939 -14.008 1.00 93.81 164 ALA A O 1
ATOM 1264 N N . ASP A 1 165 ? -7.261 -5.655 -14.145 1.00 95.75 165 ASP A N 1
ATOM 1265 C CA . ASP A 1 165 ? -6.914 -7.054 -13.878 1.00 95.75 165 ASP A CA 1
ATOM 1266 C C . ASP A 1 165 ? -6.993 -7.363 -12.377 1.00 95.75 165 ASP A C 1
ATOM 1268 O O . ASP A 1 165 ? -7.370 -8.468 -11.998 1.00 95.75 165 ASP A O 1
ATOM 1272 N N . PHE A 1 166 ? -6.650 -6.385 -11.529 1.00 96.38 166 PHE A N 1
ATOM 1273 C CA . PHE A 1 166 ? -6.669 -6.525 -10.072 1.00 96.38 166 PHE A CA 1
ATOM 1274 C C . PHE A 1 166 ? -8.070 -6.336 -9.464 1.00 96.38 166 PHE A C 1
ATOM 1276 O O . PHE A 1 166 ? -8.459 -7.099 -8.585 1.00 96.38 166 PHE A O 1
ATOM 1283 N N . ASP A 1 167 ? -8.826 -5.356 -9.975 1.00 96.44 167 ASP A N 1
ATOM 1284 C CA . ASP A 1 167 ? -10.256 -5.108 -9.711 1.00 96.44 167 ASP A CA 1
ATOM 1285 C C . ASP A 1 167 ? -10.659 -4.810 -8.249 1.00 96.44 167 ASP A C 1
ATOM 1287 O O . ASP A 1 167 ? -11.829 -4.858 -7.889 1.00 96.44 167 ASP A O 1
ATOM 1291 N N . CYS A 1 168 ? -9.703 -4.396 -7.412 1.00 97.81 168 CYS A N 1
ATOM 1292 C CA . CYS A 1 168 ? -9.954 -3.748 -6.121 1.00 97.81 168 CYS A CA 1
ATOM 1293 C C . CYS A 1 168 ? -9.110 -2.468 -6.019 1.00 97.81 168 CYS A C 1
ATOM 1295 O O . CYS A 1 168 ? -7.885 -2.537 -5.966 1.00 97.81 168 CYS A O 1
ATOM 1297 N N . LYS A 1 169 ? -9.743 -1.287 -6.045 1.00 97.25 169 LYS A N 1
ATOM 1298 C CA . LYS A 1 169 ? -9.019 -0.002 -6.107 1.00 97.25 169 LYS A CA 1
ATOM 1299 C C . LYS A 1 169 ? -8.231 0.288 -4.831 1.00 97.25 169 LYS A C 1
ATOM 1301 O O . LYS A 1 169 ? -7.084 0.708 -4.932 1.00 97.25 169 LYS A O 1
ATOM 1306 N N . GLU A 1 170 ? -8.848 0.044 -3.681 1.00 98.12 170 GLU A N 1
ATOM 1307 C CA . GLU A 1 170 ? -8.269 0.290 -2.362 1.00 98.12 170 GLU A CA 1
ATOM 1308 C C . GLU A 1 170 ? -7.016 -0.568 -2.131 1.00 98.12 170 GLU A C 1
ATOM 1310 O O . GLU A 1 170 ? -5.919 -0.027 -2.008 1.00 98.12 170 GLU A O 1
ATOM 1315 N N . LEU A 1 171 ? -7.135 -1.899 -2.229 1.00 98.25 171 LEU A N 1
ATOM 1316 C CA . LEU A 1 171 ? -5.984 -2.803 -2.110 1.00 98.25 171 LEU A CA 1
ATOM 1317 C C . LEU A 1 171 ? -4.901 -2.544 -3.170 1.00 98.25 171 LEU A C 1
ATOM 1319 O O . LEU A 1 171 ? -3.719 -2.751 -2.897 1.00 98.25 171 LEU A O 1
ATOM 1323 N N . HIS A 1 172 ? -5.272 -2.105 -4.382 1.00 97.62 172 HIS A N 1
ATOM 1324 C CA . HIS A 1 172 ? -4.294 -1.774 -5.429 1.00 97.62 172 HIS A CA 1
ATOM 1325 C C . HIS A 1 172 ? -3.445 -0.578 -5.020 1.00 97.62 172 HIS A C 1
ATOM 1327 O O . HIS A 1 172 ? -2.226 -0.621 -5.175 1.00 97.62 172 HIS A O 1
ATOM 1333 N N . GLN A 1 173 ? -4.095 0.460 -4.491 1.00 97.25 173 GLN A N 1
ATOM 1334 C CA . GLN A 1 173 ? -3.439 1.671 -4.017 1.00 97.25 173 GLN A CA 1
ATOM 1335 C C . GLN A 1 173 ? -2.557 1.366 -2.800 1.00 97.25 173 GLN A C 1
ATOM 1337 O O . GLN A 1 173 ? -1.363 1.649 -2.851 1.00 97.25 173 GLN A O 1
ATOM 1342 N N . LEU A 1 174 ? -3.082 0.640 -1.806 1.00 97.94 174 LEU A N 1
ATOM 1343 C CA . LEU A 1 174 ? -2.317 0.183 -0.642 1.00 97.94 174 LEU A CA 1
ATOM 1344 C C . LEU A 1 174 ? -1.035 -0.568 -1.049 1.00 97.94 174 LEU A C 1
ATOM 1346 O O . LEU A 1 174 ? 0.046 -0.290 -0.536 1.00 97.94 174 LEU A O 1
ATOM 1350 N N . CYS A 1 175 ? -1.119 -1.491 -2.014 1.00 97.94 175 CYS A N 1
ATOM 1351 C CA . CYS A 1 175 ? 0.051 -2.234 -2.495 1.00 97.94 175 CYS A CA 1
ATOM 1352 C C . CYS A 1 175 ? 1.089 -1.349 -3.208 1.00 97.94 175 CYS A C 1
ATOM 1354 O O . CYS A 1 175 ? 2.281 -1.672 -3.190 1.00 97.94 175 CYS A O 1
ATOM 1356 N N . ILE A 1 176 ? 0.657 -0.265 -3.862 1.00 95.44 176 ILE A N 1
ATOM 1357 C CA . ILE A 1 176 ? 1.559 0.730 -4.458 1.00 95.44 176 ILE A CA 1
ATOM 1358 C C . ILE A 1 176 ? 2.266 1.511 -3.350 1.00 95.44 176 ILE A C 1
ATOM 1360 O O . ILE A 1 176 ? 3.494 1.613 -3.383 1.00 95.44 176 ILE A O 1
ATOM 1364 N N . ASP A 1 177 ? 1.516 2.004 -2.365 1.00 96.44 177 ASP A N 1
ATOM 1365 C CA . ASP A 1 177 ? 2.039 2.863 -1.298 1.00 96.44 177 ASP A CA 1
ATOM 1366 C C . ASP A 1 177 ? 3.006 2.104 -0.378 1.00 96.44 177 ASP A C 1
ATOM 1368 O O . ASP A 1 177 ? 4.067 2.615 -0.014 1.00 96.44 177 ASP A O 1
ATOM 1372 N N . LEU A 1 178 ? 2.715 0.828 -0.105 1.00 96.94 178 LEU A N 1
ATOM 1373 C CA . LEU A 1 178 ? 3.600 -0.086 0.623 1.00 96.94 178 LEU A CA 1
ATOM 1374 C C . LEU A 1 178 ? 4.770 -0.626 -0.217 1.00 96.94 178 LEU A C 1
ATOM 1376 O O . LEU A 1 178 ? 5.599 -1.365 0.315 1.00 96.94 178 LEU A O 1
ATOM 1380 N N . THR A 1 179 ? 4.854 -0.285 -1.508 1.00 95.38 179 THR A N 1
ATOM 1381 C CA . THR A 1 179 ? 5.883 -0.770 -2.450 1.00 95.38 179 THR A CA 1
ATOM 1382 C C . THR A 1 179 ? 5.982 -2.300 -2.541 1.00 95.38 179 THR A C 1
ATOM 1384 O O . THR A 1 179 ? 7.056 -2.868 -2.738 1.00 95.38 179 THR A O 1
ATOM 1387 N N . VAL A 1 180 ? 4.835 -2.979 -2.445 1.00 96.06 180 VAL A N 1
ATOM 1388 C CA . VAL A 1 180 ? 4.704 -4.451 -2.482 1.00 96.06 180 VAL A CA 1
ATOM 1389 C C . VAL A 1 180 ? 5.092 -5.012 -3.843 1.00 96.06 180 VAL A C 1
ATOM 1391 O O . VAL A 1 180 ? 5.705 -6.077 -3.960 1.00 96.06 180 VAL A O 1
ATOM 1394 N N . TRP A 1 181 ? 4.706 -4.296 -4.895 1.00 95.56 181 TRP A N 1
ATOM 1395 C CA . TRP A 1 181 ? 4.971 -4.678 -6.270 1.00 95.56 181 TRP A CA 1
ATOM 1396 C C . TRP A 1 181 ? 6.119 -3.882 -6.866 1.00 95.56 181 TRP A C 1
ATOM 1398 O O . TRP A 1 181 ? 6.294 -2.692 -6.615 1.00 95.56 181 TRP A O 1
ATOM 1408 N N . ASN A 1 182 ? 6.823 -4.528 -7.787 1.00 92.06 182 ASN A N 1
ATOM 1409 C CA .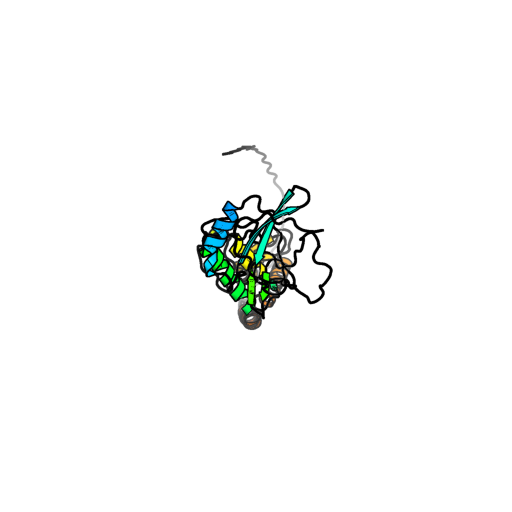 ASN A 1 182 ? 7.690 -3.834 -8.718 1.00 92.06 182 ASN A CA 1
ATOM 1410 C C . ASN A 1 182 ? 6.842 -3.044 -9.719 1.00 92.06 182 ASN A C 1
ATOM 1412 O O . ASN A 1 182 ? 5.816 -3.530 -10.210 1.00 92.06 182 ASN A O 1
ATOM 1416 N N . LEU A 1 183 ? 7.278 -1.833 -10.068 1.00 90.44 183 LEU A N 1
ATOM 1417 C CA . LEU A 1 183 ? 6.567 -1.024 -11.053 1.00 90.44 183 LEU A CA 1
ATOM 1418 C C . LEU A 1 183 ? 6.484 -1.759 -12.397 1.00 90.44 183 LEU A C 1
ATOM 1420 O O . LEU A 1 183 ? 7.468 -2.300 -12.897 1.00 90.44 183 LEU A O 1
ATOM 1424 N N . SER A 1 184 ? 5.296 -1.769 -13.003 1.00 92.25 184 SER A N 1
ATOM 1425 C CA . SER A 1 184 ? 5.067 -2.342 -14.338 1.00 92.25 184 SER A CA 1
ATOM 1426 C C . SER A 1 184 ? 5.296 -1.337 -15.471 1.00 92.25 184 SER A C 1
ATOM 1428 O O . SER A 1 184 ? 5.260 -1.702 -16.656 1.00 92.25 184 SER A O 1
ATOM 1430 N N . VAL A 1 185 ? 5.594 -0.086 -15.112 1.00 93.44 185 VAL A N 1
ATOM 1431 C CA . VAL A 1 185 ? 5.938 1.006 -16.021 1.00 93.44 185 VAL A CA 1
ATOM 1432 C C . VAL A 1 185 ? 7.241 1.689 -15.612 1.00 93.44 185 VAL A C 1
ATOM 1434 O O . VAL A 1 185 ? 7.641 1.654 -14.453 1.00 93.44 185 VAL A O 1
ATOM 1437 N N . VAL A 1 186 ? 7.889 2.331 -16.576 1.00 94.94 186 VAL A N 1
ATOM 1438 C CA . VAL A 1 186 ? 9.069 3.174 -16.391 1.00 94.94 186 VAL A CA 1
ATOM 1439 C C . VAL A 1 186 ? 8.866 4.491 -17.132 1.00 94.94 186 VAL A C 1
ATOM 1441 O O . VAL A 1 186 ? 8.248 4.511 -18.200 1.00 94.94 186 VAL A O 1
ATOM 1444 N N . LEU A 1 187 ? 9.368 5.588 -16.573 1.00 95.25 187 LEU A N 1
ATOM 1445 C CA . LEU A 1 187 ? 9.402 6.876 -17.257 1.00 95.25 187 LEU A CA 1
ATOM 1446 C C . LEU A 1 187 ? 10.567 6.878 -18.253 1.00 95.25 187 LEU A C 1
ATOM 1448 O O . LEU A 1 187 ? 11.702 6.619 -17.870 1.00 95.25 187 LEU A O 1
ATOM 1452 N N . TYR A 1 188 ? 10.295 7.156 -19.526 1.00 97.44 188 TYR A N 1
ATOM 1453 C CA . TYR A 1 188 ? 11.321 7.269 -20.561 1.00 97.44 188 TYR A CA 1
ATOM 1454 C C . TYR A 1 188 ? 10.966 8.396 -21.533 1.00 97.44 188 TYR A C 1
ATOM 1456 O O . TYR A 1 188 ? 9.909 8.386 -22.165 1.00 97.44 188 TYR A O 1
ATOM 1464 N N . GLY A 1 189 ? 11.848 9.391 -21.650 1.00 94.94 189 GLY A N 1
ATOM 1465 C CA . GLY A 1 189 ? 11.564 10.599 -22.422 1.00 94.94 189 GLY A CA 1
ATOM 1466 C C . GLY A 1 189 ? 10.444 11.428 -21.787 1.00 94.94 189 GLY A C 1
ATOM 1467 O O . GLY A 1 189 ? 10.639 12.016 -20.730 1.00 94.94 189 GLY A O 1
ATOM 1468 N N . ASP A 1 190 ? 9.293 11.516 -22.456 1.00 94.12 190 ASP A N 1
ATOM 1469 C CA . ASP A 1 190 ? 8.100 12.243 -21.995 1.00 94.12 190 ASP A CA 1
ATOM 1470 C C . ASP A 1 190 ? 6.891 11.327 -21.713 1.00 94.12 190 ASP A C 1
ATOM 1472 O O . ASP A 1 190 ? 5.773 11.820 -21.557 1.00 94.12 190 ASP A O 1
ATOM 1476 N N . GLY A 1 191 ? 7.098 10.005 -21.622 1.00 95.44 191 GLY A N 1
ATOM 1477 C CA . GLY A 1 191 ? 6.020 9.034 -21.433 1.00 95.44 191 GLY A CA 1
ATOM 1478 C C . GLY A 1 191 ? 6.338 7.893 -20.465 1.00 95.44 191 GLY A C 1
ATOM 1479 O O . GLY A 1 191 ? 7.494 7.579 -20.184 1.00 95.44 191 GLY A O 1
ATOM 1480 N N . TYR A 1 192 ? 5.277 7.245 -19.974 1.00 95.31 192 TYR A N 1
ATOM 1481 C CA . TYR A 1 192 ? 5.361 6.000 -19.212 1.00 95.31 192 TYR A CA 1
ATOM 1482 C C . TYR A 1 192 ? 5.246 4.804 -20.153 1.00 95.31 192 TYR A C 1
ATOM 1484 O O . TYR A 1 192 ? 4.295 4.684 -20.928 1.00 95.31 192 TYR A O 1
ATOM 1492 N N . HIS A 1 193 ? 6.205 3.894 -20.062 1.00 95.50 193 HIS A N 1
ATOM 1493 C CA . HIS A 1 193 ? 6.304 2.733 -20.930 1.00 95.50 193 HIS A CA 1
ATOM 1494 C C . HIS A 1 193 ? 6.336 1.447 -20.118 1.00 95.50 193 HIS A C 1
ATOM 1496 O O . HIS A 1 193 ? 6.861 1.416 -19.013 1.00 95.50 193 HIS A O 1
ATOM 1502 N N . SER A 1 194 ? 5.804 0.357 -20.672 1.00 94.38 194 SER A N 1
ATOM 1503 C CA . SER A 1 194 ? 5.833 -0.940 -19.991 1.00 94.38 194 SER A CA 1
ATOM 1504 C C . SER A 1 194 ? 7.267 -1.406 -19.732 1.00 94.38 194 SER A C 1
ATOM 1506 O O . SER A 1 194 ? 8.097 -1.398 -20.646 1.00 94.38 194 SER A O 1
ATOM 1508 N N . VAL A 1 195 ? 7.526 -1.943 -18.535 1.00 93.50 195 VAL A N 1
ATOM 1509 C CA . VAL A 1 195 ? 8.827 -2.545 -18.188 1.00 93.50 195 VAL A CA 1
ATOM 1510 C C . VAL A 1 195 ? 9.220 -3.716 -19.092 1.00 93.50 195 VAL A C 1
ATOM 1512 O O . VAL A 1 195 ? 10.396 -4.049 -19.208 1.00 93.50 195 VAL A O 1
ATOM 1515 N N . LYS A 1 196 ? 8.267 -4.302 -19.830 1.00 91.81 196 LYS A N 1
ATOM 1516 C CA . LYS A 1 196 ? 8.545 -5.309 -20.869 1.00 91.81 196 LYS A CA 1
ATOM 1517 C C . LYS A 1 196 ? 9.446 -4.777 -21.993 1.00 91.81 196 LYS A C 1
ATOM 1519 O O . LYS A 1 196 ? 10.082 -5.567 -22.688 1.00 91.81 196 LYS A O 1
ATOM 1524 N N . LEU A 1 197 ? 9.515 -3.457 -22.198 1.00 92.62 197 LEU A N 1
ATOM 1525 C CA . LEU A 1 197 ? 10.447 -2.850 -23.155 1.00 92.62 197 LEU A CA 1
ATOM 1526 C C . LEU A 1 197 ? 11.888 -2.826 -22.633 1.00 92.62 197 LEU A C 1
ATOM 1528 O O . LEU A 1 197 ? 12.817 -2.813 -23.441 1.00 92.62 197 LEU A O 1
ATOM 1532 N N . LEU A 1 198 ? 12.088 -2.903 -21.313 1.00 90.62 198 LEU A N 1
ATOM 1533 C CA . LEU A 1 198 ? 13.413 -2.861 -20.691 1.00 90.62 198 LEU A CA 1
ATOM 1534 C C . LEU A 1 198 ? 14.243 -4.111 -20.946 1.00 90.62 198 LEU A C 1
ATOM 1536 O O . LEU A 1 198 ? 15.451 -4.087 -20.726 1.00 90.62 198 LEU A O 1
ATOM 1540 N N . THR A 1 199 ? 13.645 -5.184 -21.474 1.00 87.69 199 THR A N 1
ATOM 1541 C CA . THR A 1 199 ? 14.393 -6.385 -21.861 1.00 87.69 199 THR A CA 1
ATOM 1542 C C . THR A 1 199 ? 15.494 -6.054 -22.873 1.00 87.69 199 THR A C 1
ATOM 1544 O O . THR A 1 199 ? 16.593 -6.596 -22.773 1.00 87.69 199 THR A O 1
ATOM 1547 N N . TYR A 1 200 ? 15.246 -5.117 -23.798 1.00 88.00 200 TYR A N 1
ATOM 1548 C CA . TYR A 1 200 ? 16.212 -4.750 -24.832 1.00 88.00 200 TYR A CA 1
ATOM 1549 C C . TYR A 1 200 ? 16.262 -3.238 -25.067 1.00 88.00 200 TYR A C 1
ATOM 1551 O O . TYR A 1 200 ? 15.258 -2.640 -25.451 1.00 88.00 200 TYR A O 1
ATOM 1559 N N . VAL A 1 201 ? 17.458 -2.648 -24.958 1.00 92.75 201 VAL A N 1
ATOM 1560 C CA . VAL A 1 201 ? 17.705 -1.203 -25.155 1.00 92.75 201 VAL A CA 1
ATOM 1561 C C . VAL A 1 201 ? 17.092 -0.691 -26.463 1.00 92.75 201 VAL A C 1
ATOM 1563 O O . VAL A 1 201 ? 16.430 0.340 -26.477 1.00 92.75 201 VAL A O 1
ATOM 1566 N N . HIS A 1 202 ? 17.221 -1.447 -27.560 1.00 93.75 202 HIS A N 1
ATOM 1567 C CA . HIS A 1 202 ? 16.683 -1.044 -28.863 1.00 93.75 202 HIS A CA 1
ATOM 1568 C C . HIS A 1 202 ? 15.148 -0.962 -28.904 1.00 93.75 202 HIS A C 1
ATOM 1570 O O . HIS A 1 202 ? 14.619 -0.161 -29.670 1.00 93.75 202 HIS A O 1
ATOM 1576 N N . LYS A 1 203 ? 14.423 -1.767 -28.108 1.00 94.81 203 LYS A N 1
ATOM 1577 C CA . LYS A 1 203 ? 12.952 -1.711 -28.051 1.00 94.81 203 LYS A CA 1
ATOM 1578 C C . LYS A 1 203 ? 12.480 -0.449 -27.343 1.00 94.81 203 LYS A C 1
ATOM 1580 O O . LYS A 1 203 ? 11.531 0.172 -27.807 1.00 94.81 203 LYS A O 1
ATOM 1585 N N . LEU A 1 204 ? 13.160 -0.062 -26.264 1.00 95.88 204 LEU A N 1
ATOM 1586 C CA . LEU A 1 204 ? 12.880 1.195 -25.579 1.00 95.88 204 LEU A CA 1
ATOM 1587 C C . LEU A 1 204 ? 13.305 2.398 -26.439 1.00 95.88 204 LEU A C 1
ATOM 1589 O O . LEU A 1 204 ? 12.511 3.302 -26.669 1.00 95.88 204 LEU A O 1
ATOM 1593 N N . ALA A 1 205 ? 14.497 2.365 -27.039 1.00 96.94 205 ALA A N 1
ATOM 1594 C CA . ALA A 1 205 ? 14.962 3.430 -27.932 1.00 96.94 205 ALA A CA 1
ATOM 1595 C C . ALA A 1 205 ? 14.057 3.630 -29.165 1.00 96.94 205 ALA A C 1
ATOM 1597 O O . ALA A 1 205 ? 13.968 4.736 -29.694 1.00 96.94 205 ALA A O 1
ATOM 1598 N N . ALA A 1 206 ? 13.361 2.584 -29.627 1.00 96.69 206 ALA A N 1
ATOM 1599 C CA . ALA A 1 206 ? 12.423 2.671 -30.747 1.00 96.69 206 ALA A CA 1
ATOM 1600 C C . ALA A 1 206 ? 11.143 3.466 -30.429 1.00 96.69 206 ALA A C 1
ATOM 1602 O O . ALA A 1 206 ? 10.493 3.939 -31.360 1.00 96.69 206 ALA A O 1
ATOM 1603 N N . VAL A 1 207 ? 10.783 3.624 -29.148 1.00 97.56 207 VAL A N 1
ATOM 1604 C CA . VAL A 1 207 ? 9.623 4.425 -28.712 1.00 97.56 207 VAL A CA 1
ATOM 1605 C C . VAL A 1 207 ? 10.008 5.836 -28.256 1.00 97.56 207 VAL A C 1
ATOM 1607 O O . VAL A 1 207 ? 9.160 6.566 -27.751 1.00 97.56 207 VAL A O 1
ATOM 1610 N N . ALA A 1 208 ? 11.268 6.235 -28.451 1.00 97.56 208 ALA A N 1
ATOM 1611 C CA . ALA A 1 208 ? 11.758 7.552 -28.069 1.00 97.56 208 ALA A CA 1
ATOM 1612 C C . ALA A 1 208 ? 11.013 8.701 -28.781 1.00 97.56 208 ALA A C 1
ATOM 1614 O O . ALA A 1 208 ? 10.571 8.546 -29.928 1.00 97.56 208 ALA A O 1
ATOM 1615 N N . PRO A 1 209 ? 10.936 9.895 -28.161 1.00 97.62 209 PRO A N 1
ATOM 1616 C CA . PRO A 1 209 ? 10.374 11.076 -28.803 1.00 97.62 209 PRO A CA 1
ATOM 1617 C C . PRO A 1 209 ? 11.035 11.356 -30.158 1.00 97.62 209 PRO A C 1
ATOM 1619 O O . PRO A 1 209 ? 12.259 11.367 -30.269 1.00 97.62 209 PRO A O 1
ATOM 1622 N N . LYS A 1 210 ? 10.241 11.692 -31.187 1.00 97.44 210 LYS A N 1
ATOM 1623 C CA . LYS A 1 210 ? 10.736 11.930 -32.566 1.00 97.44 210 LYS A CA 1
ATOM 1624 C C . LYS A 1 210 ? 11.844 12.988 -32.673 1.00 97.44 210 LYS A C 1
ATOM 1626 O O . LYS A 1 210 ? 12.582 13.004 -33.650 1.00 97.44 210 LYS A O 1
ATOM 1631 N N . ARG A 1 211 ? 11.929 13.893 -31.692 1.00 97.31 211 ARG A N 1
ATOM 1632 C CA . ARG A 1 211 ? 12.942 14.957 -31.604 1.00 97.31 211 ARG A CA 1
ATOM 1633 C C . ARG A 1 211 ? 14.319 14.458 -31.152 1.00 97.31 211 ARG A C 1
ATOM 1635 O O . ARG A 1 211 ? 15.284 15.212 -31.227 1.00 97.31 211 ARG A O 1
ATOM 1642 N N . TRP A 1 212 ? 14.423 13.235 -30.635 1.00 97.94 212 TRP A N 1
ATOM 1643 C CA . TRP A 1 212 ? 15.693 12.666 -30.199 1.00 97.94 212 TRP A CA 1
ATOM 1644 C C . TRP A 1 212 ? 16.475 12.108 -31.383 1.00 97.94 212 TRP A C 1
ATOM 1646 O O . TRP A 1 212 ? 15.931 11.423 -32.249 1.00 97.94 212 TRP A O 1
ATOM 1656 N N . SER A 1 213 ? 17.783 12.373 -31.404 1.00 97.75 213 SER A N 1
ATOM 1657 C CA . SER A 1 213 ? 18.678 11.637 -32.290 1.00 97.75 213 SER A CA 1
ATOM 1658 C C . SER A 1 213 ? 18.703 10.165 -31.877 1.00 97.75 213 SER A C 1
ATOM 1660 O O . SER A 1 213 ? 18.504 9.830 -30.707 1.00 97.75 213 SER A O 1
ATOM 1662 N N . ARG A 1 214 ? 18.992 9.274 -32.831 1.00 97.06 214 ARG A N 1
ATOM 1663 C CA . ARG A 1 214 ? 19.125 7.838 -32.553 1.00 97.06 214 ARG A CA 1
ATOM 1664 C C . ARG A 1 214 ? 20.130 7.573 -31.430 1.00 97.06 214 ARG A C 1
ATOM 1666 O O . ARG A 1 214 ? 19.844 6.791 -30.538 1.00 97.06 214 ARG A O 1
ATOM 1673 N N . GLU A 1 215 ? 21.281 8.235 -31.465 1.00 96.38 215 GLU A N 1
ATOM 1674 C CA . GLU A 1 215 ? 22.325 8.085 -30.447 1.00 96.38 215 GLU A CA 1
ATOM 1675 C C . GLU A 1 215 ? 21.831 8.485 -29.053 1.00 96.38 215 GLU A C 1
ATOM 1677 O O . GLU A 1 215 ? 21.990 7.722 -28.102 1.00 96.38 215 GLU A O 1
ATOM 1682 N N . ARG A 1 216 ? 21.146 9.633 -28.944 1.00 97.31 216 ARG A N 1
ATOM 1683 C CA . ARG A 1 216 ? 20.543 10.066 -27.682 1.00 97.31 216 ARG A CA 1
ATOM 1684 C C . ARG A 1 216 ? 19.520 9.051 -27.177 1.00 97.31 216 ARG A C 1
ATOM 1686 O O . ARG A 1 216 ? 19.574 8.689 -26.012 1.00 97.31 216 ARG A O 1
ATOM 1693 N N . ALA A 1 217 ? 18.627 8.575 -28.046 1.00 97.69 217 ALA A N 1
ATOM 1694 C CA . ALA A 1 217 ? 17.609 7.600 -27.666 1.00 97.69 217 ALA A CA 1
ATOM 1695 C C . ALA A 1 217 ? 18.215 6.321 -27.079 1.00 97.69 217 ALA A C 1
ATOM 1697 O O . ALA A 1 217 ? 17.743 5.839 -26.054 1.00 97.69 217 ALA A O 1
ATOM 1698 N N . TYR A 1 218 ? 19.285 5.803 -27.683 1.00 96.75 218 TYR A N 1
ATOM 1699 C CA . TYR A 1 218 ? 19.978 4.626 -27.160 1.00 96.75 218 TYR A CA 1
ATOM 1700 C C . TYR A 1 218 ? 20.637 4.886 -25.804 1.00 96.75 218 TYR A C 1
ATOM 1702 O O . TYR A 1 218 ? 20.473 4.064 -24.908 1.00 96.75 218 TYR A O 1
ATOM 1710 N N . ARG A 1 219 ? 21.337 6.017 -25.642 1.00 95.69 219 ARG A N 1
ATOM 1711 C CA . ARG A 1 219 ? 21.982 6.376 -24.370 1.00 95.69 219 ARG A CA 1
ATOM 1712 C C . ARG A 1 219 ? 20.966 6.500 -23.234 1.00 95.69 219 ARG A C 1
ATOM 1714 O O . ARG A 1 219 ? 21.103 5.832 -22.223 1.00 95.69 219 ARG A O 1
ATOM 1721 N N . GLU A 1 220 ? 19.907 7.272 -23.443 1.00 97.50 220 GLU A N 1
ATOM 1722 C CA . GLU A 1 220 ? 18.882 7.500 -22.415 1.00 97.50 220 GLU A CA 1
ATOM 1723 C C . GLU A 1 220 ? 18.119 6.202 -22.105 1.00 97.50 220 GLU A C 1
ATOM 1725 O O . GLU A 1 220 ? 17.739 5.948 -20.968 1.00 97.50 220 GLU A O 1
ATOM 1730 N N . ALA A 1 221 ? 17.900 5.345 -23.116 1.00 96.12 221 ALA A N 1
ATOM 1731 C CA . ALA A 1 221 ? 17.255 4.049 -22.906 1.00 96.12 221 ALA A CA 1
ATOM 1732 C C . ALA A 1 221 ? 18.136 3.136 -22.053 1.00 96.12 221 ALA A C 1
ATOM 1734 O O . ALA A 1 221 ? 17.621 2.374 -21.239 1.00 96.12 221 ALA A O 1
ATOM 1735 N N . PHE A 1 222 ? 19.452 3.201 -22.255 1.00 93.56 222 PHE A N 1
ATOM 1736 C CA . PHE A 1 222 ? 20.418 2.468 -21.454 1.00 93.56 222 PHE A CA 1
ATOM 1737 C C . PHE A 1 222 ? 20.375 2.930 -19.994 1.00 93.56 222 PHE A C 1
ATOM 1739 O O . PHE A 1 222 ? 20.103 2.101 -19.128 1.00 93.56 222 PHE A O 1
ATOM 1746 N N . GLU A 1 223 ? 20.540 4.234 -19.756 1.00 94.88 223 GLU A N 1
ATOM 1747 C CA . GLU A 1 223 ? 20.506 4.856 -18.423 1.00 94.88 223 GLU A CA 1
ATOM 1748 C C . GLU A 1 223 ? 19.199 4.519 -17.690 1.00 94.88 223 GLU A C 1
ATOM 1750 O O . GLU A 1 223 ? 19.222 3.991 -16.584 1.00 94.88 223 GLU A O 1
ATOM 1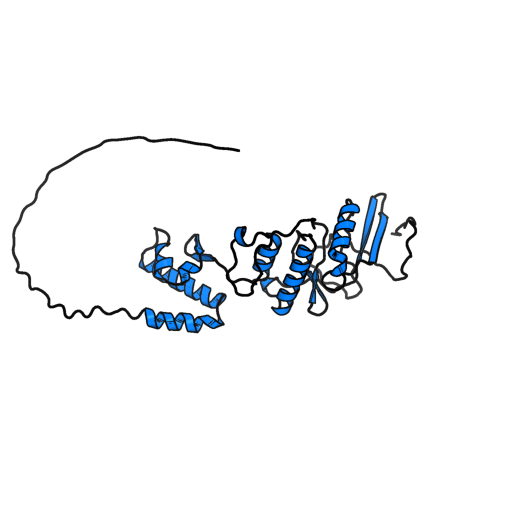755 N N . THR A 1 224 ? 18.054 4.668 -18.363 1.00 95.38 224 THR A N 1
ATOM 1756 C CA . THR A 1 224 ? 16.736 4.346 -17.789 1.00 95.38 224 THR A CA 1
ATOM 1757 C C . THR A 1 224 ? 16.629 2.882 -17.349 1.00 95.38 224 THR A C 1
ATOM 1759 O O . THR A 1 224 ? 16.050 2.574 -16.307 1.00 95.38 224 THR A O 1
ATOM 1762 N N . ILE A 1 225 ? 17.154 1.942 -18.146 1.00 92.56 225 ILE A N 1
ATOM 1763 C CA . ILE A 1 225 ? 17.118 0.521 -17.777 1.00 92.56 225 ILE A CA 1
ATOM 1764 C C . ILE A 1 225 ? 18.052 0.245 -16.600 1.00 92.56 225 ILE A C 1
ATOM 1766 O O . ILE A 1 225 ? 17.710 -0.562 -15.736 1.00 92.56 225 ILE A O 1
ATOM 1770 N N . GLU A 1 226 ? 19.226 0.869 -16.592 1.00 92.12 226 GLU A N 1
ATOM 1771 C CA . GLU A 1 226 ? 20.208 0.729 -15.525 1.00 92.12 226 GLU A CA 1
ATOM 1772 C C . GLU A 1 226 ? 19.636 1.224 -14.192 1.00 92.12 226 GLU A C 1
ATOM 1774 O O . GLU A 1 226 ? 19.554 0.446 -13.243 1.00 92.12 226 GLU A O 1
ATOM 1779 N N . GLU A 1 227 ? 19.130 2.456 -14.156 1.00 92.56 227 GLU A N 1
ATOM 1780 C CA . GLU A 1 227 ? 18.509 3.069 -12.979 1.00 92.56 227 GLU A CA 1
ATOM 1781 C C . GLU A 1 227 ? 17.323 2.245 -12.464 1.00 92.56 227 GLU A C 1
ATOM 1783 O O . GLU A 1 227 ? 17.245 1.930 -11.275 1.00 92.56 227 GLU A O 1
ATOM 1788 N N . HIS A 1 228 ? 16.425 1.813 -13.358 1.00 92.12 228 HIS A N 1
ATOM 1789 C CA . HIS A 1 228 ? 15.287 0.976 -12.977 1.00 92.12 228 HIS A CA 1
ATOM 1790 C C . HIS A 1 228 ? 15.738 -0.370 -12.389 1.00 92.12 228 HIS A C 1
ATOM 1792 O O . HIS A 1 228 ? 15.169 -0.856 -11.411 1.00 92.12 228 HIS A O 1
ATOM 1798 N N . ALA A 1 229 ? 16.773 -0.986 -12.961 1.00 91.12 229 ALA A N 1
ATOM 1799 C CA . ALA A 1 229 ? 17.307 -2.246 -12.463 1.00 91.12 229 ALA A CA 1
ATOM 1800 C C . ALA A 1 229 ? 17.990 -2.093 -11.095 1.00 91.12 229 ALA A C 1
ATOM 1802 O O . ALA A 1 229 ? 17.817 -2.962 -10.243 1.00 91.12 229 ALA A O 1
ATOM 1803 N N . GLN A 1 230 ? 18.729 -1.002 -10.869 1.00 90.12 230 GLN A N 1
ATOM 1804 C CA . GLN A 1 230 ? 19.347 -0.704 -9.572 1.00 90.12 230 GLN A CA 1
ATOM 1805 C C . GLN A 1 230 ? 18.289 -0.474 -8.493 1.00 90.12 230 GLN A C 1
ATOM 1807 O O . GLN A 1 230 ? 18.400 -1.019 -7.397 1.00 90.12 230 GLN A O 1
ATOM 1812 N N . MET A 1 231 ? 17.254 0.299 -8.822 1.00 87.56 231 MET A N 1
ATOM 1813 C CA . MET A 1 231 ? 16.220 0.693 -7.873 1.00 87.56 231 MET A CA 1
ATOM 1814 C C . MET A 1 231 ? 15.309 -0.475 -7.480 1.00 87.56 231 MET A C 1
ATOM 1816 O O . MET A 1 231 ? 15.077 -0.694 -6.295 1.00 87.56 231 MET A O 1
ATOM 1820 N N . TYR A 1 232 ? 14.810 -1.246 -8.452 1.00 86.81 232 TYR A N 1
ATOM 1821 C CA . TYR A 1 232 ? 13.770 -2.258 -8.205 1.00 86.81 232 TYR A CA 1
ATOM 1822 C C . TYR A 1 232 ? 14.294 -3.697 -8.173 1.00 86.81 232 TYR A C 1
ATOM 1824 O O . TYR A 1 232 ? 13.645 -4.590 -7.631 1.00 86.81 232 TYR A O 1
ATOM 1832 N N . TYR A 1 233 ? 15.483 -3.953 -8.723 1.00 87.19 233 TYR A N 1
ATOM 1833 C CA . TYR A 1 233 ? 16.053 -5.300 -8.811 1.00 87.19 233 TYR A CA 1
ATOM 1834 C C . TYR A 1 233 ? 17.507 -5.368 -8.313 1.00 87.19 233 TYR A C 1
ATOM 1836 O O . TYR A 1 233 ? 18.328 -6.031 -8.955 1.00 87.19 233 TYR A O 1
ATOM 1844 N N . PRO A 1 234 ? 17.863 -4.782 -7.150 1.00 85.38 234 PRO A N 1
ATOM 1845 C CA . PRO A 1 234 ? 19.259 -4.651 -6.718 1.00 85.38 234 PRO A CA 1
ATOM 1846 C C . PRO A 1 234 ? 19.983 -6.001 -6.612 1.00 85.38 234 PRO A C 1
ATOM 1848 O O . PRO A 1 234 ? 21.129 -6.135 -7.028 1.00 85.38 234 PRO A O 1
ATOM 1851 N N . LYS A 1 235 ? 19.289 -7.054 -6.155 1.00 86.06 235 LYS A N 1
ATOM 1852 C CA . LYS A 1 235 ? 19.853 -8.416 -6.055 1.00 86.06 235 LYS A CA 1
ATOM 1853 C C . LYS A 1 235 ? 20.121 -9.073 -7.416 1.00 86.06 235 LYS A C 1
ATOM 1855 O O . LYS A 1 235 ? 20.916 -10.003 -7.503 1.00 86.06 235 LYS A O 1
ATOM 1860 N N . GLN A 1 236 ? 19.418 -8.649 -8.466 1.00 83.94 236 GLN A N 1
ATOM 1861 C CA . GLN A 1 236 ? 19.538 -9.203 -9.821 1.00 83.94 236 GLN A CA 1
ATOM 1862 C C . GLN A 1 236 ? 20.328 -8.283 -10.754 1.00 83.94 236 GLN A C 1
ATOM 1864 O O . GLN A 1 236 ? 20.701 -8.709 -11.848 1.00 83.94 236 GLN A O 1
ATOM 1869 N N . TYR A 1 237 ? 20.599 -7.054 -10.316 1.00 87.75 237 TYR A N 1
ATOM 1870 C CA . TYR A 1 237 ? 21.229 -6.001 -11.091 1.00 87.75 237 TYR A CA 1
ATOM 1871 C C . TYR A 1 237 ? 22.546 -6.458 -11.724 1.00 87.75 237 TYR A C 1
ATOM 1873 O O . TYR A 1 237 ? 22.686 -6.435 -12.947 1.00 87.75 237 TYR A O 1
ATOM 1881 N N . GLU A 1 238 ? 23.469 -6.987 -10.916 1.00 84.88 238 GLU A N 1
ATOM 1882 C CA . GLU A 1 238 ? 24.769 -7.468 -11.400 1.00 84.88 238 GLU A CA 1
ATOM 1883 C C . GLU A 1 238 ? 24.616 -8.569 -12.459 1.00 84.88 238 GLU A C 1
ATOM 1885 O O . GLU A 1 238 ? 25.280 -8.550 -13.497 1.00 84.88 238 GLU A O 1
ATOM 1890 N N . LYS A 1 239 ? 23.677 -9.502 -12.249 1.00 84.75 239 LYS A N 1
ATOM 1891 C CA . LYS A 1 239 ? 23.392 -10.590 -13.193 1.00 84.75 239 LYS A CA 1
ATOM 1892 C C . LYS A 1 239 ? 22.806 -10.062 -14.504 1.00 84.75 239 LYS A C 1
ATOM 1894 O O . LYS A 1 239 ? 23.182 -10.536 -15.578 1.00 84.75 239 LYS A O 1
ATOM 1899 N N . MET A 1 240 ? 21.898 -9.090 -14.431 1.00 80.81 240 MET A N 1
ATOM 1900 C CA . MET A 1 240 ? 21.303 -8.448 -15.604 1.00 80.81 240 MET A CA 1
ATOM 1901 C C . MET A 1 240 ? 22.346 -7.678 -16.420 1.00 80.81 240 MET A C 1
ATOM 1903 O O . MET A 1 240 ? 22.352 -7.786 -17.648 1.00 80.81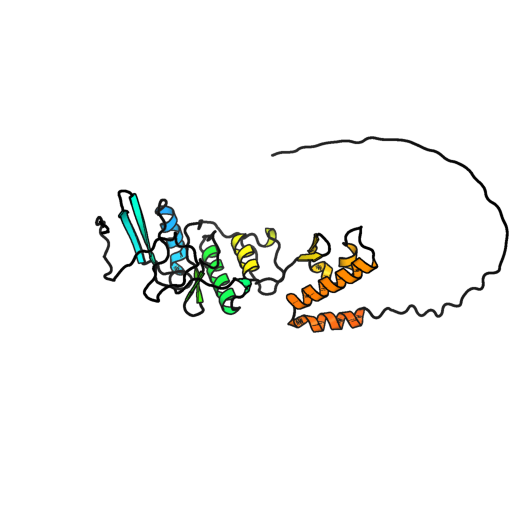 240 MET A O 1
ATOM 1907 N N . MET A 1 241 ? 23.253 -6.956 -15.757 1.00 80.00 241 MET A N 1
ATOM 1908 C CA . MET A 1 241 ? 24.325 -6.217 -16.426 1.00 80.00 241 MET A CA 1
ATOM 1909 C C . MET A 1 241 ? 25.378 -7.152 -17.038 1.00 80.00 241 MET A C 1
ATOM 1911 O O . MET A 1 241 ? 25.785 -6.955 -18.184 1.00 80.00 241 MET A O 1
ATOM 1915 N N . ALA A 1 242 ? 25.748 -8.239 -16.354 1.00 78.75 242 ALA A N 1
ATOM 1916 C CA . ALA A 1 242 ? 26.697 -9.224 -16.879 1.00 78.75 242 ALA A CA 1
ATOM 1917 C C . ALA A 1 242 ? 26.185 -9.935 -18.146 1.00 78.75 242 ALA A C 1
ATOM 1919 O O . ALA A 1 242 ? 26.920 -10.077 -19.128 1.00 78.75 242 ALA A O 1
ATOM 1920 N N . LEU A 1 243 ? 24.907 -10.341 -18.165 1.00 77.94 243 LEU A N 1
ATOM 1921 C CA . LEU A 1 243 ? 24.283 -10.932 -19.356 1.00 77.94 243 LEU A CA 1
ATOM 1922 C C . LEU A 1 243 ? 24.291 -9.954 -20.540 1.00 77.94 243 LEU A C 1
ATOM 1924 O O . LEU A 1 243 ? 24.479 -10.374 -21.684 1.00 77.94 243 LEU A O 1
ATOM 1928 N N . ARG A 1 244 ? 24.175 -8.648 -20.282 1.00 70.94 244 ARG A N 1
ATOM 1929 C CA . ARG A 1 244 ? 24.186 -7.623 -21.331 1.00 70.94 244 ARG A CA 1
ATOM 1930 C C . ARG A 1 244 ? 25.545 -7.407 -21.967 1.00 70.94 244 ARG A C 1
ATOM 1932 O O . ARG A 1 244 ? 25.610 -7.442 -23.195 1.00 70.94 244 ARG A O 1
ATOM 1939 N N . ILE A 1 245 ? 26.607 -7.296 -21.167 1.00 68.25 245 ILE A N 1
ATOM 1940 C CA . ILE A 1 245 ? 27.989 -7.181 -21.669 1.00 68.25 245 ILE A CA 1
ATOM 1941 C C . ILE A 1 245 ? 28.311 -8.347 -22.620 1.00 68.25 245 ILE A C 1
ATOM 1943 O O . ILE A 1 245 ? 28.979 -8.167 -23.637 1.00 68.25 245 ILE A O 1
ATOM 1947 N N . SER A 1 246 ? 27.785 -9.545 -22.341 1.00 70.00 246 SER A N 1
ATOM 1948 C CA . SER A 1 246 ? 27.965 -10.699 -23.231 1.00 70.00 246 SER A CA 1
ATOM 1949 C C . SER A 1 246 ? 27.147 -10.635 -24.531 1.00 70.00 246 SER A C 1
ATOM 1951 O O . SER A 1 246 ? 27.610 -11.138 -25.554 1.00 70.00 246 SER A O 1
ATOM 1953 N N . SER A 1 247 ? 25.972 -9.993 -24.519 1.00 68.25 247 SER A N 1
ATOM 1954 C CA . SER A 1 247 ? 25.084 -9.855 -25.687 1.00 68.25 247 SER A CA 1
ATOM 1955 C C . SER A 1 247 ? 25.451 -8.704 -26.630 1.00 68.25 247 SER A C 1
ATOM 1957 O O . SER A 1 247 ? 25.107 -8.746 -27.809 1.00 68.25 247 SER A O 1
ATOM 1959 N N . GLU A 1 248 ? 26.158 -7.689 -26.128 1.00 65.56 248 GLU A N 1
ATOM 1960 C CA . GLU A 1 248 ? 26.592 -6.527 -26.909 1.00 65.56 248 GLU A CA 1
ATOM 1961 C C . GLU A 1 248 ? 27.883 -6.755 -27.690 1.00 65.56 248 GLU A C 1
ATOM 1963 O O . GLU A 1 248 ? 28.256 -5.876 -28.462 1.00 65.56 248 GLU A O 1
ATOM 1968 N N . LYS A 1 249 ? 28.546 -7.917 -27.561 1.00 54.41 249 LYS A N 1
ATOM 1969 C CA . LYS A 1 249 ? 29.632 -8.281 -28.480 1.00 54.41 249 LYS A CA 1
ATOM 1970 C C . LYS A 1 249 ? 29.059 -8.260 -29.896 1.00 54.41 249 LYS A C 1
ATOM 1972 O O . LYS A 1 249 ? 28.301 -9.170 -30.246 1.00 54.41 249 LYS A O 1
ATOM 1977 N N . PRO A 1 250 ? 29.396 -7.254 -30.724 1.00 47.84 250 PRO A N 1
ATOM 1978 C CA . PRO A 1 250 ? 28.918 -7.236 -32.085 1.00 47.84 250 PRO A CA 1
ATOM 1979 C C . PRO A 1 250 ? 29.481 -8.495 -32.726 1.00 47.84 250 PRO A C 1
ATOM 1981 O O . PRO A 1 250 ? 30.675 -8.782 -32.582 1.00 47.84 250 PRO A O 1
ATOM 1984 N N . ALA A 1 251 ? 28.646 -9.247 -33.439 1.00 49.34 251 ALA A N 1
ATOM 1985 C CA . ALA A 1 251 ? 29.169 -10.097 -34.489 1.00 49.34 251 ALA A CA 1
ATOM 1986 C C . ALA A 1 251 ? 29.875 -9.140 -35.449 1.00 49.34 251 ALA A C 1
ATOM 1988 O O . ALA A 1 251 ? 29.226 -8.495 -36.270 1.00 49.34 251 ALA A O 1
ATOM 1989 N N .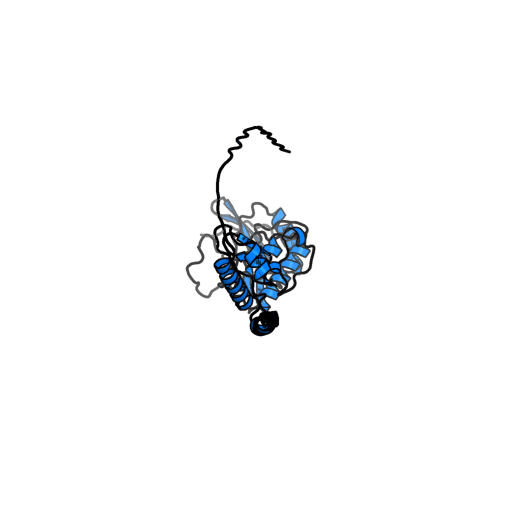 VAL A 1 252 ? 31.183 -8.951 -35.252 1.00 52.44 252 VAL A N 1
ATOM 1990 C CA . VAL A 1 252 ? 32.039 -8.246 -36.193 1.00 52.44 252 VAL A CA 1
ATOM 1991 C C . VAL A 1 252 ? 31.761 -8.947 -37.515 1.00 52.44 252 VAL A C 1
ATOM 1993 O O . VAL A 1 252 ? 32.022 -10.151 -37.604 1.00 52.44 252 VAL A O 1
ATOM 1996 N N . PRO A 1 253 ? 31.153 -8.276 -38.508 1.00 50.66 253 PRO A N 1
ATOM 1997 C CA . PRO A 1 253 ? 31.060 -8.875 -39.818 1.00 50.66 253 PRO A CA 1
ATOM 1998 C C . PRO A 1 253 ? 32.507 -9.099 -40.234 1.00 50.66 253 PRO A C 1
ATOM 2000 O O . PRO A 1 253 ? 33.254 -8.130 -40.379 1.00 50.66 253 PRO A O 1
ATOM 2003 N N . SER A 1 254 ? 32.925 -10.366 -40.321 1.00 52.94 254 SER A N 1
ATOM 2004 C CA . SER A 1 254 ? 34.219 -10.709 -40.894 1.00 52.94 254 SER A CA 1
ATOM 2005 C C . SER A 1 254 ? 34.235 -10.100 -42.286 1.00 52.94 254 SER A C 1
ATOM 2007 O O . SER A 1 254 ? 33.526 -10.551 -43.188 1.00 52.94 254 SER A O 1
ATOM 2009 N N . ASN A 1 255 ? 34.972 -9.008 -42.432 1.00 54.12 255 ASN A N 1
ATOM 2010 C CA . ASN A 1 255 ? 35.100 -8.303 -43.686 1.00 54.12 255 ASN A CA 1
ATOM 2011 C C . ASN A 1 255 ? 36.230 -8.962 -44.487 1.00 54.12 255 ASN A C 1
ATOM 2013 O O . ASN A 1 255 ? 37.187 -8.304 -44.872 1.00 54.12 255 ASN A O 1
ATOM 2017 N N . ASP A 1 256 ? 36.109 -10.266 -44.756 1.00 57.97 256 ASP A N 1
ATOM 2018 C CA . ASP A 1 256 ? 36.946 -10.998 -45.722 1.00 57.97 256 ASP A CA 1
ATOM 2019 C C . ASP A 1 256 ? 36.425 -10.801 -47.164 1.00 57.97 256 ASP A C 1
ATOM 2021 O O . ASP A 1 256 ? 36.473 -11.682 -48.023 1.00 57.97 256 ASP A O 1
ATOM 2025 N N . GLY A 1 257 ? 35.888 -9.611 -47.446 1.00 49.72 257 GLY A N 1
ATOM 2026 C CA . GLY A 1 257 ? 35.235 -9.244 -48.697 1.00 49.72 257 GLY A CA 1
ATOM 2027 C C . GLY A 1 257 ? 36.052 -8.251 -49.515 1.00 49.72 257 GLY A C 1
ATOM 2028 O O . GLY A 1 257 ? 35.696 -7.083 -49.609 1.00 49.72 257 GLY A O 1
ATOM 2029 N N . LYS A 1 258 ? 37.155 -8.733 -50.095 1.00 53.88 258 LYS A N 1
ATOM 2030 C CA . LYS A 1 258 ? 37.815 -8.269 -51.333 1.00 53.88 258 LYS A CA 1
ATOM 2031 C C . LYS A 1 258 ? 37.127 -7.070 -52.027 1.00 53.88 258 LYS A C 1
ATOM 2033 O O . LYS A 1 258 ? 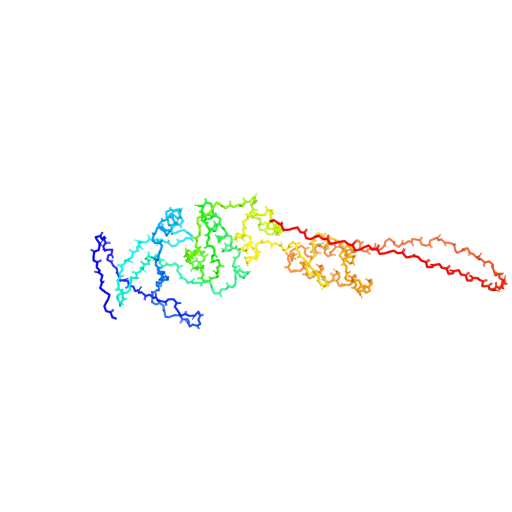36.090 -7.236 -52.667 1.00 53.88 258 LYS A O 1
ATOM 2038 N N . LEU A 1 259 ? 37.745 -5.884 -51.963 1.00 43.25 259 LEU A N 1
ATOM 2039 C CA . LEU A 1 259 ? 37.329 -4.712 -52.746 1.00 43.25 259 LEU A CA 1
ATOM 2040 C C . LEU A 1 259 ? 37.287 -5.056 -54.250 1.00 43.25 259 LEU A C 1
ATOM 2042 O O . LEU A 1 259 ? 38.322 -5.445 -54.801 1.00 43.25 259 LEU A O 1
ATOM 2046 N N . PRO A 1 260 ? 36.161 -4.851 -54.957 1.00 50.94 260 PRO A N 1
ATOM 2047 C CA . PRO A 1 260 ? 36.179 -4.775 -56.406 1.00 50.94 260 PRO A CA 1
ATOM 2048 C C . PRO A 1 260 ? 36.721 -3.401 -56.816 1.00 50.94 260 PRO A C 1
ATOM 2050 O O . PRO A 1 260 ? 36.103 -2.361 -56.587 1.00 50.94 260 PRO A O 1
ATOM 2053 N N . THR A 1 261 ? 37.897 -3.403 -57.436 1.00 56.78 261 THR A N 1
ATOM 2054 C CA . THR A 1 261 ? 38.426 -2.276 -58.203 1.00 56.78 261 THR A CA 1
ATOM 2055 C C . THR A 1 261 ? 37.435 -1.917 -59.307 1.00 56.78 261 THR A C 1
ATOM 2057 O O . THR A 1 261 ? 37.147 -2.722 -60.193 1.00 56.78 261 THR A O 1
ATOM 2060 N N . ARG A 1 262 ? 36.885 -0.701 -59.258 1.00 45.91 262 ARG A N 1
ATOM 2061 C CA . ARG A 1 262 ? 36.015 -0.169 -60.310 1.00 45.91 262 ARG A CA 1
ATOM 2062 C C . ARG A 1 262 ? 36.805 0.852 -61.146 1.00 45.91 262 ARG A C 1
ATOM 2064 O O . ARG A 1 262 ? 37.466 1.700 -60.546 1.00 45.91 262 ARG A O 1
ATOM 2071 N N . PRO A 1 263 ? 36.782 0.787 -62.491 1.00 54.81 263 PRO A N 1
ATOM 2072 C CA . PRO A 1 263 ? 37.557 1.693 -63.333 1.00 54.81 263 PRO A CA 1
ATOM 2073 C C . PRO A 1 263 ? 36.924 3.086 -63.412 1.00 54.81 263 PRO A C 1
ATOM 2075 O O . PRO A 1 263 ? 35.699 3.224 -63.425 1.00 54.81 263 PRO A O 1
ATOM 2078 N N . LEU A 1 264 ? 37.784 4.102 -63.523 1.00 49.69 264 LEU A N 1
ATOM 2079 C CA . LEU A 1 264 ? 37.421 5.470 -63.876 1.00 49.69 264 LEU A CA 1
ATOM 2080 C C . LEU A 1 264 ? 36.887 5.550 -65.317 1.00 49.69 264 LEU A C 1
ATOM 2082 O O . LEU A 1 264 ? 37.584 5.224 -66.272 1.00 49.69 264 LEU A O 1
ATOM 2086 N N . GLY A 1 265 ? 35.682 6.092 -65.448 1.00 44.47 265 GLY A N 1
ATOM 2087 C CA . GLY A 1 265 ? 35.106 6.706 -66.646 1.00 44.47 265 GLY A CA 1
ATOM 2088 C C . GLY A 1 265 ? 33.828 7.400 -66.170 1.00 44.47 265 GLY A C 1
ATOM 2089 O O . GLY A 1 265 ? 33.038 6.784 -65.470 1.00 44.47 265 GLY A O 1
ATOM 2090 N N . GLY A 1 266 ? 33.594 8.696 -66.333 1.00 43.75 266 GLY A N 1
ATOM 2091 C CA . GLY A 1 266 ? 33.924 9.566 -67.448 1.00 43.75 266 GLY A CA 1
ATOM 2092 C C . GLY A 1 266 ? 32.601 9.996 -68.090 1.00 43.75 266 GLY A C 1
ATOM 2093 O O . GLY A 1 266 ? 31.897 9.147 -68.619 1.00 43.75 266 GLY A O 1
ATOM 2094 N N . LEU A 1 267 ? 32.343 11.310 -68.061 1.00 41.50 267 LEU A N 1
ATOM 2095 C CA . LEU A 1 267 ? 31.427 12.089 -68.916 1.00 41.50 267 LEU A CA 1
ATOM 2096 C C . LEU A 1 267 ? 29.975 12.367 -68.447 1.00 41.50 267 LEU A C 1
ATOM 2098 O O . LEU A 1 267 ? 29.087 11.527 -68.486 1.00 41.50 267 LEU A O 1
ATOM 2102 N N . SER A 1 268 ? 29.792 13.650 -68.095 1.00 42.34 268 SER A N 1
ATOM 2103 C CA . SER A 1 268 ? 28.890 14.646 -68.713 1.00 42.34 268 SER A CA 1
ATOM 2104 C C . SER A 1 268 ? 27.362 14.502 -68.660 1.00 42.34 268 SER A C 1
ATOM 2106 O O . SER A 1 268 ? 26.796 13.569 -69.214 1.00 42.34 268 SER A O 1
ATOM 2108 N N . GLY A 1 269 ? 26.718 15.596 -68.227 1.00 35.62 269 GLY A N 1
ATOM 2109 C CA . GLY A 1 269 ? 25.566 16.170 -68.939 1.00 35.62 269 GLY A CA 1
ATOM 2110 C C . GLY A 1 269 ? 24.201 16.092 -68.249 1.00 35.62 269 GLY A C 1
ATOM 2111 O O . GLY A 1 269 ? 23.444 15.156 -68.466 1.00 35.62 269 GLY A O 1
ATOM 2112 N N . SER A 1 270 ? 23.851 17.143 -67.504 1.00 45.00 270 SER A N 1
ATOM 2113 C CA . SER A 1 270 ? 22.465 17.626 -67.300 1.00 45.00 270 SER A CA 1
ATOM 2114 C C . SER A 1 270 ? 21.908 18.209 -68.634 1.00 45.00 270 SER A C 1
ATOM 2116 O O . SER A 1 270 ? 22.745 18.440 -69.512 1.00 45.00 270 SER A O 1
ATOM 2118 N N . PRO A 1 271 ? 20.603 18.564 -68.825 1.00 53.75 271 PRO A N 1
ATOM 2119 C CA . PRO A 1 271 ? 19.596 18.892 -67.800 1.00 53.75 271 PRO A CA 1
ATOM 2120 C C . PRO A 1 271 ? 18.102 18.540 -68.079 1.00 53.75 271 PRO A C 1
ATOM 2122 O O . PRO A 1 271 ? 17.692 18.180 -69.176 1.00 53.75 271 PRO A O 1
ATOM 2125 N N . SER A 1 272 ? 17.291 18.797 -67.038 1.00 43.88 272 SER A N 1
ATOM 2126 C CA . SER A 1 272 ? 15.912 19.340 -67.041 1.00 43.88 272 SER A CA 1
ATOM 2127 C C . SER A 1 272 ? 14.751 18.581 -67.703 1.00 43.88 272 SER A C 1
ATOM 2129 O O . SER A 1 272 ? 14.663 18.515 -68.921 1.00 43.88 272 SER A O 1
ATOM 2131 N N . SER A 1 273 ? 13.719 18.276 -66.902 1.00 43.97 273 SER A N 1
ATOM 2132 C CA . SER A 1 273 ? 12.331 18.627 -67.250 1.00 43.97 273 SER A CA 1
ATOM 2133 C C . SER A 1 273 ? 11.408 18.638 -66.024 1.00 43.97 273 SER A C 1
ATOM 2135 O O . SER A 1 273 ? 11.335 17.684 -65.255 1.00 43.97 273 SER A O 1
ATOM 2137 N N . SER A 1 274 ? 10.701 19.755 -65.904 1.00 45.44 274 SER A N 1
ATOM 2138 C CA . SER A 1 274 ? 9.543 20.078 -65.071 1.00 45.44 274 SER A CA 1
ATOM 2139 C C . SER A 1 274 ? 8.381 19.079 -65.163 1.00 45.44 274 SER A C 1
ATOM 2141 O O . SER A 1 274 ? 8.052 18.620 -66.253 1.00 45.44 274 SER A O 1
ATOM 2143 N N . GLY A 1 275 ? 7.676 18.862 -64.048 1.00 41.16 275 GLY A N 1
ATOM 2144 C CA . GLY A 1 275 ? 6.406 18.135 -64.011 1.00 41.16 275 GLY A CA 1
ATOM 2145 C C . GLY A 1 275 ? 5.576 18.509 -62.786 1.00 41.16 275 GLY A C 1
ATOM 2146 O O . GLY A 1 275 ? 5.681 17.884 -61.737 1.00 41.16 275 GLY A O 1
ATOM 2147 N N . SER A 1 276 ? 4.772 19.559 -62.927 1.00 45.62 276 SER A N 1
ATOM 2148 C CA . SER A 1 276 ? 3.734 19.984 -61.987 1.00 45.62 276 SER A CA 1
ATOM 2149 C C . SER A 1 276 ? 2.569 18.989 -61.984 1.00 45.62 276 SER A C 1
ATOM 2151 O O . SER A 1 276 ? 2.130 18.575 -63.053 1.00 45.62 276 SER A O 1
ATOM 2153 N N . SER A 1 277 ? 2.000 18.665 -60.820 1.00 48.31 277 SER A N 1
ATOM 2154 C CA . SER A 1 277 ? 0.611 18.189 -60.703 1.00 48.31 277 SER A CA 1
ATOM 2155 C C . SER A 1 277 ? 0.076 18.428 -59.293 1.00 48.31 277 SER A C 1
ATOM 2157 O O . SER A 1 277 ? 0.483 17.798 -58.322 1.00 48.31 277 SER A O 1
ATOM 2159 N N . SER A 1 278 ? -0.839 19.387 -59.213 1.00 48.06 278 SER A N 1
ATOM 2160 C CA . SER A 1 278 ? -1.795 19.614 -58.136 1.00 48.06 278 SER A CA 1
ATOM 2161 C C . SER A 1 278 ? -3.042 18.745 -58.353 1.00 48.06 278 SER A C 1
ATOM 2163 O O . SER A 1 278 ? -3.408 18.508 -59.496 1.00 48.06 278 SER A O 1
ATOM 2165 N N . ILE A 1 279 ? -3.660 18.287 -57.256 1.00 49.25 279 ILE A N 1
ATOM 2166 C CA . ILE A 1 279 ? -5.052 17.821 -57.002 1.00 49.25 279 ILE A CA 1
ATOM 2167 C C . ILE A 1 279 ? -4.918 17.103 -55.634 1.00 49.25 279 ILE A C 1
ATOM 2169 O O . ILE A 1 279 ? -4.111 16.197 -55.507 1.00 49.25 279 ILE A O 1
ATOM 2173 N N . GLY A 1 280 ? -5.533 17.460 -54.506 1.00 39.16 280 GLY A N 1
ATOM 2174 C CA . GLY A 1 280 ? -6.825 18.073 -54.254 1.00 39.16 280 GLY A CA 1
ATOM 2175 C C . GLY A 1 280 ? -7.782 17.013 -53.700 1.00 39.16 280 GLY A C 1
ATOM 2176 O O . GLY A 1 280 ? -8.385 16.310 -54.499 1.00 39.16 280 GLY A O 1
ATOM 2177 N N . ARG A 1 281 ? -7.977 16.916 -52.370 1.00 44.75 281 ARG A N 1
ATOM 2178 C CA . ARG A 1 281 ? -9.308 16.654 -51.776 1.00 44.75 281 ARG A CA 1
ATOM 2179 C C . ARG A 1 281 ? -9.373 16.772 -50.251 1.00 44.75 281 ARG A C 1
ATOM 2181 O O . ARG A 1 281 ? -8.551 16.242 -49.516 1.00 44.75 281 ARG A O 1
ATOM 2188 N N . LYS A 1 282 ? -10.430 17.477 -49.843 1.00 44.38 282 LYS A N 1
ATOM 2189 C CA . LYS A 1 282 ? -10.997 17.639 -48.503 1.00 44.38 282 LYS A CA 1
ATOM 2190 C C . LYS A 1 282 ? -11.589 16.320 -47.991 1.00 44.38 282 LYS A C 1
ATOM 2192 O O . LYS A 1 282 ? -12.097 15.536 -48.788 1.00 44.38 282 LYS A O 1
ATOM 2197 N N . GLY A 1 283 ? -11.645 16.172 -46.671 1.00 40.66 283 GLY A N 1
ATOM 2198 C CA . GLY A 1 283 ? -12.414 15.136 -45.983 1.00 40.66 283 GLY A CA 1
ATOM 2199 C C . GLY A 1 283 ? -12.479 15.414 -44.485 1.00 40.66 283 GLY A C 1
ATOM 2200 O O . GLY A 1 283 ? -11.693 14.875 -43.721 1.00 40.66 283 GLY A O 1
ATOM 2201 N N . SER A 1 284 ? -13.379 16.315 -44.097 1.00 43.56 284 SER A N 1
ATOM 2202 C CA . SER A 1 284 ? -13.855 16.500 -42.723 1.00 43.56 284 SER A CA 1
ATOM 2203 C C . SER A 1 284 ? -14.933 15.448 -42.450 1.00 43.56 284 SER A C 1
ATOM 2205 O O . SER A 1 284 ? -15.738 15.219 -43.350 1.00 43.56 284 SER A O 1
ATOM 2207 N N . LEU A 1 285 ? -14.968 14.836 -41.262 1.00 48.00 285 LEU A N 1
ATOM 2208 C CA . LEU A 1 285 ? -16.198 14.306 -40.665 1.00 48.00 285 LEU A CA 1
ATOM 2209 C C . LEU A 1 285 ? -16.025 14.084 -39.155 1.00 48.00 285 LEU A C 1
ATOM 2211 O O . LEU A 1 285 ? -15.080 13.459 -38.682 1.00 48.00 285 LEU A O 1
ATOM 2215 N N . SER A 1 286 ? -16.974 14.676 -38.448 1.00 46.81 286 SER A N 1
ATOM 2216 C CA . SER A 1 286 ? -17.265 14.713 -37.021 1.00 46.81 286 SER A CA 1
ATOM 2217 C C . SER A 1 286 ? -18.122 13.531 -36.548 1.00 46.81 286 SER A C 1
ATOM 2219 O O . SER A 1 286 ? -18.915 13.003 -37.322 1.00 46.81 286 SER A O 1
ATOM 2221 N N . GLY A 1 287 ? -18.070 13.246 -35.245 1.00 45.03 287 GLY A N 1
ATOM 2222 C CA . GLY A 1 287 ? -19.071 12.512 -34.445 1.00 45.03 287 GLY A CA 1
ATOM 2223 C C . GLY A 1 287 ? -18.431 12.207 -33.086 1.00 45.03 287 GLY A C 1
ATOM 2224 O O . GLY A 1 287 ? -17.392 11.563 -33.065 1.00 45.03 287 GLY A O 1
ATOM 2225 N N . VAL A 1 288 ? -18.797 12.784 -31.935 1.00 48.34 288 VAL A N 1
ATOM 2226 C CA . VAL A 1 288 ? -20.098 12.960 -31.254 1.00 48.34 288 VAL A CA 1
ATOM 2227 C C . VAL A 1 288 ? -20.859 11.645 -31.116 1.00 48.34 288 VAL A C 1
ATOM 2229 O O . VAL A 1 288 ? -21.448 11.156 -32.074 1.00 48.34 288 VAL A O 1
ATOM 2232 N N . GLY A 1 289 ? -20.856 11.117 -29.894 1.00 46.91 289 GLY A N 1
ATOM 2233 C CA . GLY A 1 289 ? -21.662 9.989 -29.448 1.00 46.91 289 GLY A CA 1
ATOM 2234 C C . GLY A 1 289 ? -21.626 9.918 -27.925 1.00 46.91 289 GLY A C 1
ATOM 2235 O O . GLY A 1 289 ? -20.723 9.314 -27.358 1.00 46.91 289 GLY A O 1
ATOM 2236 N N . SER A 1 290 ? -22.574 10.604 -27.293 1.00 51.50 290 SER A N 1
ATOM 2237 C CA . SER A 1 290 ? -22.926 10.467 -25.880 1.00 51.50 290 SER A CA 1
ATOM 2238 C C . SER A 1 290 ? -23.913 9.313 -25.719 1.00 51.50 290 SER A C 1
ATOM 2240 O O . SER A 1 290 ? -24.861 9.237 -26.498 1.00 51.50 290 SER A O 1
ATOM 2242 N N . HIS A 1 291 ? -23.712 8.484 -24.698 1.00 60.47 291 HIS A N 1
ATOM 2243 C CA . HIS A 1 291 ? -24.751 7.834 -23.899 1.00 60.47 291 HIS A CA 1
ATOM 2244 C C . HIS A 1 291 ? -24.173 7.504 -22.527 1.00 60.47 291 HIS A C 1
ATOM 2246 O O . HIS A 1 291 ? -22.984 7.116 -22.484 1.00 60.47 291 HIS A O 1
#

InterPro domains:
  IPR011009 Protein kinase-like domain superfamily [SSF56112] (54-146)

Sequence (291 aa):
MPLTVSSLLYEIVPGPFVFRNDDAICANGPDPDFEVSDLTLLHQGTRWKSIVGKLKHLQGVGIPTCHGYLLGTVDEEMVGVLVLSYCGKPVEHFFSTLDPEFKSDLIDIFLAIHFSGVSHNDIAECNVLDWNGKPVVIDFEDSTEEECGLKMPIKEGALSPGRADFDCKELHQLCIDLTVWNLSVVLYGDGYHSVKLLTYVHKLAAVAPKRWSRERAYREAFETIEEHAQMYYPKQYEKMMALRISSEKPAVPSNDGKLPTRPLGGLSGSPSSSGSSSIGRKGSLSGVGSH

pLDDT: mean 78.47, std 23.28, range [28.61, 98.56]

Organism: NCBI:txid1095465